Protein AF-A0A950TXM1-F1 (afdb_monomer)

Solvent-accessible surface area (backbone atoms only — not comparable to full-atom values): 15029 Å² total; per-residue (Å²): 110,67,67,57,53,51,51,30,15,71,72,54,49,25,33,41,36,43,82,89,48,76,50,42,58,89,56,79,91,74,91,85,67,90,54,98,59,44,45,79,39,46,39,67,59,27,42,78,68,64,66,40,73,77,82,79,74,73,77,87,76,85,76,90,80,88,81,86,87,86,89,86,83,90,85,84,88,84,88,82,92,74,86,78,77,80,75,75,79,75,78,75,74,79,73,74,78,80,75,64,45,70,23,64,37,34,47,55,58,11,50,52,49,37,51,52,53,37,52,76,69,67,43,61,32,31,24,35,42,35,42,35,22,68,45,50,72,50,32,54,48,38,29,65,44,60,59,64,43,79,82,37,79,40,60,40,29,38,40,40,36,36,38,26,38,79,88,68,51,75,50,78,50,77,46,77,47,40,35,69,77,44,50,66,52,42,72,60,43,52,63,50,66,70,61,30,70,42,74,50,43,38,28,35,37,40,35,30,21,92,88,27,49,40,63,63,85,59,54,57,58,51,52,46,54,55,60,40,70,69,33,66,72,64,44,47,26,45,34,37,35,39,71,40,76,76,79,76,75,85,74,81,134

Nearest PDB structures (foldseek):
  3ce8-assembly1_A  TM=6.456E-01  e=1.395E+00  Shewanella baltica OS155
  6juq-assembly1_F  TM=2.284E-01  e=4.480E-01  Escherichia coli
  2qpm-assembly1_A  TM=3.676E-01  e=3.035E+00  Zea mays
  6sgw-assembly1_G  TM=3.412E-01  e=4.896E+00  Mycolicibacterium smegmatis MC2 155
  5l9w-assembly2_b  TM=2.705E-01  e=8.901E+00  Aromatoleum aromaticum EbN1

Sequence (253 aa):
FIKGIRKGIEQGEYVYQRGNLLFGQGDPAASIQIDEQAVVFTMAFAKERGIWPREVKPPPGGTGGTGIIPPGPGGGSNGGGVKPPVPPPPPVPPTPPVQPLHADGVLREALIRLWEQARARKLERLANVTIRVFDAADGFRLLSVVAGVRSAEEKKVTLSGEYETAAGSTLELEYTGTPQDAAPLKDFLDPQLRAAKDKNVEVRFDLGFAAGLPMAGASAEKLTEQLTRFATGAAYVEATATVAEPAVMEAAE

Structure (mmCIF, N/CA/C/O backbone):
data_AF-A0A950TXM1-F1
#
_entry.id   AF-A0A950TXM1-F1
#
loop_
_atom_site.group_PDB
_atom_site.id
_atom_site.type_symbol
_atom_site.label_atom_id
_atom_site.label_alt_id
_atom_site.label_comp_id
_atom_site.label_asym_id
_atom_site.label_entity_id
_atom_site.label_seq_id
_atom_site.pdbx_PDB_ins_code
_atom_site.Cartn_x
_atom_site.Cartn_y
_atom_site.Cartn_z
_atom_site.occupancy
_atom_site.B_iso_or_equiv
_atom_site.auth_seq_id
_atom_site.auth_comp_id
_atom_site.auth_asym_id
_atom_site.auth_atom_id
_atom_site.pdbx_PDB_model_num
ATOM 1 N N . PHE A 1 1 ? -16.902 6.742 9.220 1.00 68.38 1 PHE A N 1
ATOM 2 C CA . PHE A 1 1 ? -17.894 7.012 8.150 1.00 68.38 1 PHE A CA 1
ATOM 3 C C . PHE A 1 1 ? -17.955 5.856 7.145 1.00 68.38 1 PHE A C 1
ATOM 5 O O . PHE A 1 1 ? -19.045 5.370 6.849 1.00 68.38 1 PHE A O 1
ATOM 12 N N . ILE A 1 2 ? -16.807 5.335 6.689 1.00 79.94 2 ILE A N 1
ATOM 13 C CA . ILE A 1 2 ? -16.711 4.199 5.748 1.00 79.94 2 ILE A CA 1
ATOM 14 C C . ILE A 1 2 ? -17.363 2.913 6.294 1.00 79.94 2 ILE A C 1
ATOM 16 O O . ILE A 1 2 ? -18.124 2.273 5.565 1.00 79.94 2 ILE A O 1
ATOM 20 N N . LYS A 1 3 ? -17.162 2.564 7.576 1.00 71.81 3 LYS A N 1
ATOM 21 C CA . LYS A 1 3 ? -17.910 1.478 8.249 1.00 71.81 3 LYS A CA 1
ATOM 22 C C . LYS A 1 3 ? -19.427 1.651 8.168 1.00 71.81 3 LYS A C 1
ATOM 24 O O . LYS A 1 3 ? -20.138 0.673 7.965 1.00 71.81 3 LYS A O 1
ATOM 29 N N . GLY A 1 4 ? -19.918 2.884 8.295 1.00 78.50 4 GLY A N 1
ATOM 30 C CA . GLY A 1 4 ? -21.342 3.205 8.180 1.00 78.50 4 GLY A CA 1
ATOM 31 C C . GLY A 1 4 ? -21.883 2.940 6.776 1.00 78.50 4 GLY A C 1
ATOM 32 O O . GLY A 1 4 ? -22.922 2.301 6.635 1.00 78.50 4 GLY A O 1
ATOM 33 N N . ILE A 1 5 ? -21.137 3.343 5.742 1.00 82.62 5 ILE A N 1
ATOM 34 C CA . ILE A 1 5 ? -21.478 3.048 4.343 1.00 82.62 5 ILE A CA 1
ATOM 35 C C . ILE A 1 5 ? -21.479 1.534 4.108 1.00 82.62 5 ILE A C 1
ATOM 37 O O . ILE A 1 5 ? -22.459 1.001 3.599 1.00 82.62 5 ILE A O 1
ATOM 41 N N . ARG A 1 6 ? -20.417 0.828 4.518 1.00 79.00 6 ARG A N 1
ATOM 42 C CA . ARG A 1 6 ? -20.296 -0.628 4.340 1.00 79.00 6 ARG A CA 1
ATOM 43 C C . ARG A 1 6 ? -21.440 -1.381 5.018 1.00 79.00 6 ARG A C 1
ATOM 45 O O . ARG A 1 6 ? -22.102 -2.184 4.370 1.00 79.00 6 ARG A O 1
ATOM 52 N N . LYS A 1 7 ? -21.716 -1.063 6.283 1.00 81.88 7 LYS A N 1
ATOM 53 C CA . LYS A 1 7 ? -22.817 -1.660 7.042 1.00 81.88 7 LYS A CA 1
ATOM 54 C C . LYS A 1 7 ? -24.171 -1.376 6.391 1.00 81.88 7 LYS A C 1
ATOM 56 O O . LYS A 1 7 ? -24.984 -2.285 6.278 1.00 81.88 7 LYS A O 1
ATOM 61 N N . GLY A 1 8 ? -24.393 -0.155 5.904 1.00 81.00 8 GLY A N 1
ATOM 62 C CA . GLY A 1 8 ? -25.616 0.168 5.175 1.00 81.00 8 GLY A CA 1
ATOM 63 C C . GLY A 1 8 ? -25.724 -0.557 3.827 1.00 81.00 8 GLY A C 1
ATOM 64 O O . GLY A 1 8 ? -26.820 -0.945 3.445 1.00 81.00 8 GLY A O 1
ATOM 65 N N . ILE A 1 9 ? -24.624 -0.839 3.121 1.00 85.00 9 ILE A N 1
ATOM 66 C CA . ILE A 1 9 ? -24.650 -1.680 1.905 1.00 85.00 9 ILE A CA 1
ATOM 67 C C . ILE A 1 9 ? -24.999 -3.135 2.250 1.00 85.00 9 ILE A C 1
ATOM 69 O O . ILE A 1 9 ? -25.859 -3.730 1.602 1.00 85.00 9 ILE A O 1
ATOM 73 N N . GLU A 1 10 ? -24.389 -3.703 3.295 1.00 79.62 10 GLU A N 1
ATOM 74 C CA . GLU A 1 10 ? -24.680 -5.065 3.777 1.00 79.62 10 GLU A CA 1
ATOM 75 C C . GLU A 1 10 ? -26.152 -5.220 4.195 1.00 79.62 10 GLU A C 1
ATOM 77 O O . GLU A 1 10 ? -26.808 -6.212 3.866 1.00 79.62 10 GLU A O 1
ATOM 82 N N . GLN A 1 11 ? -26.696 -4.200 4.860 1.00 84.00 11 GLN A N 1
ATOM 83 C CA . GLN A 1 11 ? -28.098 -4.128 5.276 1.00 84.00 11 GLN A CA 1
ATOM 84 C C . GLN A 1 11 ? -29.063 -3.814 4.120 1.00 84.00 11 GLN A C 1
ATOM 86 O O . GLN A 1 11 ? -30.276 -3.907 4.296 1.00 84.00 11 GLN A O 1
ATOM 91 N N . GLY A 1 12 ? -28.550 -3.495 2.927 1.00 83.50 12 GLY A N 1
ATOM 92 C CA . GLY A 1 12 ? -29.364 -3.160 1.758 1.00 83.50 12 GLY A CA 1
ATOM 93 C C . GLY A 1 12 ? -29.975 -1.759 1.802 1.00 83.50 12 GLY A C 1
ATOM 94 O O . GLY A 1 12 ? -30.965 -1.496 1.124 1.00 83.50 12 GLY A O 1
ATOM 95 N N . GLU A 1 13 ? -29.402 -0.857 2.590 1.00 86.31 13 GLU A N 1
ATOM 96 C CA . GLU A 1 13 ? -29.811 0.541 2.728 1.00 86.31 13 GLU A CA 1
ATOM 97 C C . GLU A 1 13 ? -29.088 1.463 1.738 1.00 86.31 13 GLU A C 1
ATOM 99 O O . GLU A 1 13 ? -29.674 2.449 1.281 1.00 86.31 13 GLU A O 1
ATOM 104 N N . TYR A 1 14 ? -27.850 1.125 1.357 1.00 89.06 14 TYR A N 1
ATOM 105 C CA . TYR A 1 14 ? -27.018 1.931 0.459 1.00 89.06 14 TYR A CA 1
ATOM 106 C C . TYR A 1 14 ? -26.492 1.158 -0.751 1.00 89.06 14 TYR A C 1
ATOM 108 O O . TYR A 1 14 ? -26.380 -0.068 -0.747 1.00 89.06 14 TYR A O 1
ATOM 116 N N . VAL A 1 15 ? -26.129 1.919 -1.781 1.00 86.81 15 VAL A N 1
ATOM 117 C CA . VAL A 1 15 ? -25.371 1.474 -2.953 1.00 86.81 15 VAL A CA 1
ATOM 118 C C . VAL A 1 15 ? -24.222 2.458 -3.160 1.00 86.81 15 VAL A C 1
ATOM 120 O O . VAL A 1 15 ? -24.438 3.669 -3.191 1.00 86.81 15 VAL A O 1
ATOM 123 N N . TYR A 1 16 ? -23.001 1.949 -3.292 1.00 87.44 16 TYR A N 1
ATOM 124 C CA . TYR A 1 16 ? -21.806 2.755 -3.531 1.00 87.44 16 TYR A CA 1
ATOM 125 C C . TYR A 1 16 ? -21.407 2.706 -5.003 1.00 87.44 16 TYR A C 1
ATOM 127 O O . TYR A 1 16 ? -21.324 1.628 -5.596 1.00 87.44 16 TYR A O 1
ATOM 135 N N . GLN A 1 17 ? -21.122 3.872 -5.578 1.00 85.81 17 GLN A N 1
ATOM 136 C CA . GLN A 1 17 ? -20.580 4.006 -6.922 1.00 85.81 17 GLN A CA 1
ATOM 137 C C . GLN A 1 17 ? -19.285 4.819 -6.898 1.00 85.81 17 GLN A C 1
ATOM 139 O O . GLN A 1 17 ? -19.215 5.870 -6.262 1.00 85.81 17 GLN A O 1
ATOM 144 N N . ARG A 1 18 ? -18.282 4.357 -7.648 1.00 82.56 18 ARG A N 1
ATOM 145 C CA . ARG A 1 18 ? -17.071 5.128 -7.947 1.00 82.56 18 ARG A CA 1
ATOM 146 C C . ARG A 1 18 ? -16.659 4.919 -9.396 1.00 82.56 18 ARG A C 1
ATOM 148 O O . ARG A 1 18 ? -16.203 3.838 -9.770 1.00 82.56 18 ARG A O 1
ATOM 155 N N . GLY A 1 19 ? -16.857 5.933 -10.235 1.00 77.69 19 GLY A N 1
ATOM 156 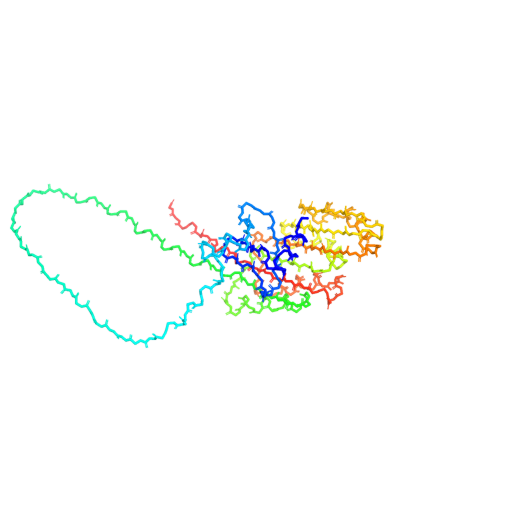C CA . GLY A 1 19 ? -16.698 5.791 -11.686 1.00 77.69 19 GLY A CA 1
ATOM 157 C C . GLY A 1 19 ? -17.554 4.638 -12.236 1.00 77.69 19 GLY A C 1
ATOM 158 O O . GLY A 1 19 ? -18.782 4.673 -12.151 1.00 77.69 19 GLY A O 1
ATOM 159 N N . ASN A 1 20 ? -16.898 3.596 -12.760 1.00 76.50 20 ASN A N 1
ATOM 160 C CA . ASN A 1 20 ? -17.555 2.396 -13.302 1.00 76.50 20 ASN A CA 1
ATOM 161 C C . ASN A 1 20 ? -17.804 1.291 -12.258 1.00 76.50 20 ASN A C 1
ATOM 163 O O . ASN A 1 20 ? -18.476 0.304 -12.561 1.00 76.50 20 ASN A O 1
ATOM 167 N N . LEU A 1 21 ? -17.246 1.414 -11.049 1.00 77.25 21 LEU A N 1
ATOM 168 C CA . LEU A 1 21 ? -17.464 0.452 -9.974 1.00 77.25 21 LEU A CA 1
ATOM 169 C C . LEU A 1 21 ? -18.826 0.717 -9.332 1.00 77.25 21 LEU A C 1
ATOM 171 O O . LEU A 1 21 ? -19.069 1.819 -8.844 1.00 77.25 21 LEU A O 1
ATOM 175 N N . LEU A 1 22 ? -19.673 -0.310 -9.284 1.00 83.00 22 LEU A N 1
ATOM 176 C CA . LEU A 1 22 ? -20.924 -0.311 -8.532 1.00 83.00 22 LEU A CA 1
ATOM 177 C C . LEU A 1 22 ? -20.897 -1.462 -7.523 1.00 83.00 22 LEU A C 1
ATOM 179 O O . LEU A 1 22 ? -20.712 -2.620 -7.917 1.00 83.00 22 LEU A O 1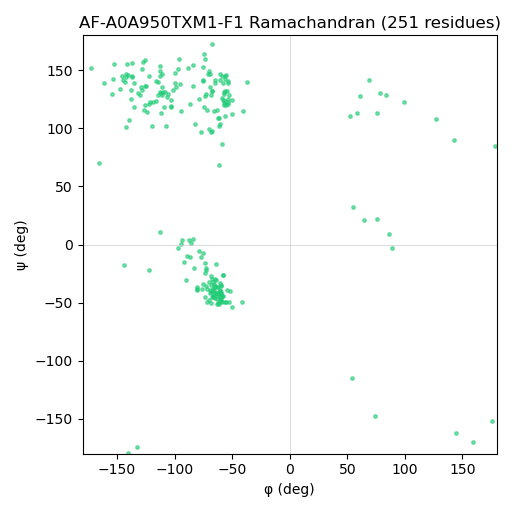
ATOM 183 N N . PHE A 1 23 ? -21.067 -1.118 -6.248 1.00 80.50 23 PHE A N 1
ATOM 184 C CA . PHE A 1 23 ? -21.029 -2.023 -5.106 1.00 80.50 23 PHE A CA 1
ATOM 185 C C . PHE A 1 23 ? -22.332 -1.903 -4.309 1.00 80.50 23 PHE A C 1
ATOM 187 O O . PHE A 1 23 ? -22.634 -0.854 -3.734 1.00 80.50 23 PHE A O 1
ATOM 194 N N . GLY A 1 24 ? -23.116 -2.977 -4.305 1.00 85.12 24 GLY A N 1
ATOM 195 C CA . GLY A 1 24 ? -24.399 -3.067 -3.619 1.00 85.12 24 GLY A CA 1
ATOM 196 C C . GLY A 1 24 ? -24.538 -4.346 -2.796 1.00 85.12 24 GLY A C 1
ATOM 197 O O . GLY A 1 24 ? -23.605 -5.130 -2.628 1.00 85.12 24 GLY A O 1
ATOM 198 N N . GLN A 1 25 ? -25.732 -4.544 -2.246 1.00 83.94 25 GLN A N 1
ATOM 199 C CA . GLN A 1 25 ? -26.031 -5.669 -1.366 1.00 83.94 25 GLN A CA 1
ATOM 200 C C . GLN A 1 25 ? -25.791 -7.022 -2.060 1.00 83.94 25 GLN A C 1
ATOM 202 O O . GLN A 1 25 ? -26.371 -7.297 -3.108 1.00 83.94 25 GLN A O 1
ATOM 207 N N . GLY A 1 26 ? -24.983 -7.889 -1.444 1.00 71.81 26 GLY A N 1
ATOM 208 C CA . GLY A 1 26 ? -24.677 -9.232 -1.958 1.00 71.81 26 GLY A CA 1
ATOM 209 C C . GLY A 1 26 ? -23.477 -9.302 -2.908 1.00 71.81 26 GLY A C 1
ATOM 210 O O . GLY A 1 26 ? -23.089 -10.401 -3.301 1.00 71.81 26 GLY A O 1
ATOM 211 N N . ASP A 1 27 ? -22.861 -8.167 -3.240 1.00 70.94 27 ASP A N 1
ATOM 212 C CA . ASP A 1 27 ? -21.596 -8.147 -3.969 1.00 70.94 27 ASP A CA 1
ATOM 213 C C . ASP A 1 27 ? -20.410 -8.535 -3.061 1.00 70.94 27 ASP A C 1
ATOM 215 O O . ASP A 1 27 ? -20.443 -8.296 -1.848 1.00 70.94 27 ASP A O 1
ATOM 219 N N . PRO A 1 28 ? -19.321 -9.089 -3.627 1.00 65.62 28 PRO A N 1
ATOM 220 C CA . PRO A 1 28 ? -18.076 -9.277 -2.889 1.00 65.62 28 PRO A CA 1
ATOM 221 C C . PRO A 1 28 ? -17.521 -7.935 -2.396 1.00 65.62 28 PRO A C 1
ATOM 223 O O . PRO A 1 28 ? -17.665 -6.902 -3.051 1.00 65.62 28 PRO A O 1
ATOM 226 N N . ALA A 1 29 ? -16.874 -7.956 -1.230 1.00 63.69 29 ALA A N 1
ATOM 227 C CA . ALA A 1 29 ? -16.418 -6.750 -0.549 1.00 63.69 29 ALA A CA 1
ATOM 228 C C . ALA A 1 29 ? -15.479 -5.900 -1.427 1.00 63.69 29 ALA A C 1
ATOM 230 O O . ALA A 1 29 ? -14.393 -6.343 -1.795 1.00 63.69 29 ALA A O 1
ATOM 231 N N . ALA A 1 30 ? -15.878 -4.656 -1.705 1.00 66.38 30 ALA A N 1
ATOM 232 C CA . ALA A 1 30 ? -15.078 -3.695 -2.464 1.00 66.38 30 ALA A CA 1
ATOM 233 C C . ALA A 1 30 ? -14.279 -2.735 -1.557 1.00 66.38 30 ALA A C 1
ATOM 235 O O . ALA A 1 30 ? -14.603 -2.523 -0.379 1.00 66.38 30 ALA A O 1
ATOM 236 N N . SER A 1 31 ? -13.224 -2.131 -2.117 1.00 73.00 31 SER A N 1
ATOM 237 C CA . SER A 1 31 ? -12.531 -0.994 -1.497 1.00 73.00 31 SER A CA 1
ATOM 238 C C . SER A 1 31 ? -13.391 0.263 -1.636 1.00 73.00 31 SER A C 1
ATOM 240 O O . SER A 1 31 ? -13.695 0.686 -2.752 1.00 73.00 31 SER A O 1
ATOM 242 N N . ILE A 1 32 ? -13.800 0.843 -0.507 1.00 76.56 32 ILE A N 1
ATOM 243 C CA . ILE A 1 32 ? -14.567 2.092 -0.469 1.00 76.56 32 ILE A CA 1
ATOM 244 C C . ILE A 1 32 ? -13.562 3.223 -0.275 1.00 76.56 32 ILE A C 1
ATOM 246 O O . ILE A 1 32 ? -12.923 3.302 0.771 1.00 76.56 32 ILE A O 1
ATOM 250 N N . GLN A 1 33 ? -13.440 4.086 -1.280 1.00 78.25 33 GLN A N 1
ATOM 251 C CA . GLN A 1 33 ? -12.651 5.317 -1.217 1.00 78.25 33 GLN A CA 1
ATOM 252 C C . GLN A 1 33 ? -13.590 6.520 -1.248 1.00 78.25 33 GLN A C 1
ATOM 254 O O . GLN A 1 33 ? -14.652 6.464 -1.877 1.00 78.25 33 GLN A O 1
ATOM 259 N N . ILE A 1 34 ? -13.212 7.588 -0.554 1.00 79.81 34 ILE A N 1
ATOM 260 C CA . ILE A 1 34 ? -13.958 8.844 -0.535 1.00 79.81 34 ILE A CA 1
ATOM 261 C C . ILE A 1 34 ? -13.149 9.852 -1.349 1.00 79.81 34 ILE A C 1
ATOM 263 O O . ILE A 1 34 ? -12.132 10.354 -0.889 1.00 79.81 34 ILE A O 1
ATOM 267 N N . ASP A 1 35 ? -13.584 10.088 -2.581 1.00 78.50 35 ASP A N 1
ATOM 268 C CA . ASP A 1 35 ? -12.993 11.041 -3.518 1.00 78.50 35 ASP A CA 1
ATOM 269 C C . ASP A 1 35 ? -14.107 11.763 -4.299 1.00 78.50 35 ASP A C 1
ATOM 271 O O . ASP A 1 35 ? -15.294 11.520 -4.079 1.00 78.50 35 ASP A O 1
ATOM 275 N N . GLU A 1 36 ? -13.745 12.661 -5.216 1.00 76.31 36 GLU A N 1
ATOM 276 C CA . GLU A 1 36 ? -14.714 13.432 -6.014 1.00 76.31 36 GLU A CA 1
ATOM 277 C C . GLU A 1 36 ? -15.582 12.568 -6.947 1.00 76.31 36 GLU A C 1
ATOM 279 O O . GLU A 1 36 ? -16.621 13.022 -7.426 1.00 76.31 36 GLU A O 1
ATOM 284 N N . GLN A 1 37 ? -15.179 11.323 -7.213 1.00 80.25 37 GLN A N 1
ATOM 285 C CA . GLN A 1 37 ? -15.923 10.376 -8.044 1.00 80.25 37 GLN A CA 1
ATOM 286 C C . GLN A 1 37 ? -16.772 9.407 -7.211 1.00 80.25 37 GLN A C 1
ATOM 288 O O . GLN A 1 37 ? -17.487 8.580 -7.787 1.00 80.25 37 GLN A O 1
ATOM 293 N N . ALA A 1 38 ? -16.687 9.484 -5.880 1.00 81.19 38 ALA A N 1
ATOM 294 C CA . ALA A 1 38 ? -17.402 8.624 -4.956 1.00 81.19 38 ALA A CA 1
ATOM 295 C C . ALA A 1 38 ? -18.801 9.179 -4.660 1.00 81.19 38 ALA A C 1
ATOM 297 O O . ALA A 1 38 ? -18.964 10.274 -4.122 1.00 81.19 38 ALA A O 1
ATOM 298 N N . VAL A 1 39 ? -19.825 8.379 -4.959 1.00 86.19 39 VAL A N 1
ATOM 299 C CA . VAL A 1 39 ? -21.222 8.700 -4.654 1.00 86.19 39 VAL A CA 1
ATOM 300 C C . VAL A 1 39 ? -21.861 7.539 -3.900 1.00 86.19 39 VAL A C 1
ATOM 302 O O . VAL A 1 39 ? -21.738 6.375 -4.283 1.00 86.19 39 VAL A O 1
ATOM 305 N N . VAL A 1 40 ? -22.560 7.858 -2.811 1.00 86.75 40 VAL A N 1
ATOM 306 C CA . VAL A 1 40 ? -23.354 6.899 -2.035 1.00 86.75 40 VAL A CA 1
ATOM 307 C C . VAL A 1 40 ? -24.824 7.214 -2.266 1.00 86.75 40 VAL A C 1
ATOM 309 O O . VAL A 1 40 ? -25.294 8.300 -1.931 1.00 86.75 40 VAL A O 1
ATOM 312 N N . PHE A 1 41 ? -25.553 6.261 -2.836 1.00 85.50 41 PHE A N 1
ATOM 313 C CA . PHE A 1 41 ? -26.991 6.362 -3.049 1.00 85.50 41 PHE A CA 1
ATOM 314 C C . PHE A 1 41 ? -27.744 5.604 -1.964 1.00 85.50 41 PHE A C 1
ATOM 316 O O . PHE A 1 41 ? -27.305 4.551 -1.501 1.00 85.50 41 PHE A O 1
ATOM 323 N N . THR A 1 42 ? -28.928 6.095 -1.607 1.00 89.38 42 THR A N 1
ATOM 324 C CA . THR A 1 42 ? -29.897 5.281 -0.870 1.00 89.38 42 THR A CA 1
ATOM 325 C C . THR A 1 42 ? -30.462 4.198 -1.785 1.00 89.38 42 THR A C 1
ATOM 327 O O . THR A 1 42 ? -30.606 4.396 -2.993 1.00 89.38 42 THR A O 1
ATOM 330 N N . MET A 1 43 ? -30.826 3.049 -1.217 1.00 81.56 43 MET A N 1
ATOM 331 C CA . MET A 1 43 ? -31.388 1.928 -1.974 1.00 81.56 43 MET A CA 1
ATOM 332 C C . MET A 1 43 ? -32.686 2.311 -2.700 1.00 81.56 43 MET A C 1
ATOM 334 O O . MET A 1 43 ? -32.928 1.858 -3.816 1.00 81.56 43 MET A O 1
ATOM 338 N N . ALA A 1 44 ? -33.510 3.170 -2.091 1.00 75.56 44 ALA A N 1
ATOM 339 C CA . ALA A 1 44 ? -34.718 3.700 -2.720 1.00 75.56 44 ALA A CA 1
ATOM 340 C C . ALA A 1 44 ? -34.384 4.505 -3.986 1.00 75.56 44 ALA A C 1
ATOM 342 O O . ALA A 1 44 ? -34.894 4.201 -5.062 1.00 75.56 44 ALA A O 1
ATOM 343 N N . PHE A 1 45 ? -33.449 5.454 -3.880 1.00 78.56 45 PHE A N 1
ATOM 344 C CA . PHE A 1 45 ? -33.030 6.278 -5.012 1.00 78.56 45 PHE A CA 1
ATOM 345 C C . PHE A 1 45 ? -32.369 5.446 -6.119 1.00 78.56 45 PHE A C 1
ATOM 347 O O . PHE A 1 45 ? -32.645 5.643 -7.302 1.00 78.56 45 PHE A O 1
ATOM 354 N N . ALA A 1 46 ? -31.525 4.480 -5.743 1.00 82.25 46 ALA A N 1
ATOM 355 C CA . ALA A 1 46 ? -30.854 3.601 -6.694 1.00 82.25 46 ALA A CA 1
ATOM 356 C C . ALA A 1 46 ? -31.848 2.738 -7.492 1.00 82.25 46 ALA A C 1
ATOM 358 O O . ALA A 1 46 ? -31.651 2.546 -8.692 1.00 82.25 46 ALA A O 1
ATOM 359 N N . LYS A 1 47 ? -32.938 2.273 -6.862 1.00 81.38 47 LYS A N 1
ATOM 360 C CA . LYS A 1 47 ? -34.022 1.537 -7.535 1.00 81.38 47 LYS A CA 1
ATOM 361 C C . LYS A 1 47 ? -34.840 2.430 -8.462 1.00 81.38 47 LYS A C 1
ATOM 363 O O . LYS A 1 47 ? -35.061 2.067 -9.612 1.00 81.38 47 LYS A O 1
ATOM 368 N N . GLU A 1 48 ? -35.249 3.606 -7.989 1.00 80.12 48 GLU A N 1
ATOM 369 C CA . GLU A 1 48 ? -36.031 4.565 -8.784 1.00 80.12 48 GLU A CA 1
ATOM 370 C C . GLU A 1 48 ? -35.301 5.017 -10.052 1.00 80.12 48 GLU A C 1
ATOM 372 O O . GLU A 1 48 ? -35.922 5.254 -11.086 1.00 80.12 48 GLU A O 1
ATOM 377 N N . ARG A 1 49 ? -33.973 5.136 -9.979 1.00 77.00 49 ARG A N 1
ATOM 378 C CA . ARG A 1 49 ? -33.126 5.577 -11.092 1.00 77.00 49 ARG A CA 1
ATOM 379 C C . ARG A 1 49 ? -32.548 4.436 -11.927 1.00 77.00 49 ARG A C 1
ATOM 381 O O . ARG A 1 49 ? -31.765 4.713 -12.829 1.00 77.00 49 ARG A O 1
ATOM 388 N N . GLY A 1 50 ? -32.911 3.184 -11.641 1.00 79.19 50 GLY A N 1
ATOM 389 C CA . GLY A 1 50 ? -32.395 2.018 -12.367 1.00 79.19 50 GLY A CA 1
ATOM 390 C C . GLY A 1 50 ? -30.885 1.801 -12.204 1.00 79.19 50 GLY A C 1
ATOM 391 O O . GLY A 1 50 ? -30.263 1.150 -13.035 1.00 79.19 50 GLY A O 1
ATOM 392 N N . ILE A 1 51 ? -30.283 2.352 -11.146 1.00 79.50 51 ILE A N 1
ATOM 393 C CA . ILE A 1 51 ? -28.872 2.142 -10.795 1.00 79.50 51 ILE A CA 1
ATOM 394 C C . ILE A 1 51 ? -28.699 0.739 -10.189 1.00 79.50 51 ILE A C 1
ATOM 396 O O . ILE A 1 51 ? -27.677 0.093 -10.404 1.00 79.50 51 ILE A O 1
ATOM 400 N N . TRP A 1 52 ? -29.701 0.251 -9.444 1.00 78.50 52 TRP A N 1
ATOM 401 C CA . TRP A 1 52 ? -29.679 -1.053 -8.775 1.00 78.50 52 TRP A CA 1
ATOM 402 C C . TRP A 1 52 ? -31.059 -1.739 -8.787 1.00 78.50 52 TRP A C 1
ATOM 404 O O . TRP A 1 52 ? -32.052 -1.065 -8.503 1.00 78.50 52 TRP A O 1
ATOM 414 N N . PRO A 1 53 ? -31.161 -3.070 -9.002 1.00 73.38 53 PRO A N 1
ATOM 415 C CA . PRO A 1 53 ? -30.086 -4.033 -9.283 1.00 73.38 53 PRO A CA 1
ATOM 416 C C . PRO A 1 53 ? -29.532 -3.905 -10.709 1.00 73.38 53 PRO A C 1
ATOM 418 O O . PRO A 1 53 ? -30.195 -3.357 -11.584 1.00 73.38 53 PRO A O 1
ATOM 421 N N . ARG A 1 54 ? -28.314 -4.419 -10.948 1.00 70.12 54 ARG A N 1
ATOM 422 C CA . ARG A 1 54 ? -27.699 -4.408 -12.287 1.00 70.12 54 ARG A CA 1
ATOM 423 C C . ARG A 1 54 ? -28.629 -5.107 -13.281 1.00 70.12 54 ARG A C 1
ATOM 425 O O . ARG A 1 54 ? -28.945 -6.282 -13.092 1.00 70.12 54 ARG A O 1
ATOM 432 N N . GLU A 1 55 ? -29.015 -4.428 -14.358 1.00 64.25 55 GLU A N 1
ATOM 433 C CA . GLU A 1 55 ? -29.615 -5.116 -15.498 1.00 64.25 55 GLU A CA 1
ATOM 434 C C . GLU A 1 55 ? -28.575 -6.087 -16.067 1.00 64.25 55 GLU A C 1
ATOM 436 O O . GLU A 1 55 ? -27.560 -5.689 -16.644 1.00 64.25 55 GLU A O 1
ATOM 441 N N . VAL A 1 56 ? -28.800 -7.387 -15.870 1.00 44.56 56 VAL A N 1
ATOM 442 C CA . VAL A 1 56 ? -28.009 -8.425 -16.526 1.00 44.56 56 VAL A CA 1
ATOM 443 C C . VAL A 1 56 ? -28.360 -8.359 -18.004 1.00 44.56 56 VAL A C 1
ATOM 445 O O . VAL A 1 56 ? -29.369 -8.911 -18.437 1.00 44.56 56 VAL A O 1
ATOM 448 N N . LYS A 1 57 ? -27.543 -7.664 -18.796 1.00 40.84 57 LYS A N 1
ATOM 449 C CA . LYS A 1 57 ? -27.634 -7.761 -20.250 1.00 40.84 57 LYS A CA 1
ATOM 450 C C . LYS A 1 57 ? -27.236 -9.200 -20.612 1.00 40.84 57 LYS A C 1
ATOM 452 O O . LYS A 1 57 ? -26.093 -9.574 -20.333 1.00 40.84 57 LYS A O 1
ATOM 457 N N . PRO A 1 58 ? -28.138 -10.036 -21.160 1.00 33.56 58 PRO A N 1
ATOM 458 C CA . PRO A 1 58 ? -27.756 -11.377 -21.574 1.00 33.56 58 PRO A CA 1
ATOM 459 C C . PRO A 1 58 ? -26.636 -11.270 -22.623 1.00 33.56 58 PRO A C 1
ATOM 461 O O . PRO A 1 58 ? -26.624 -10.309 -23.404 1.00 33.56 58 PRO A O 1
ATOM 464 N N . PRO A 1 59 ? -25.669 -12.206 -22.635 1.00 36.53 59 PRO A N 1
ATOM 465 C CA . PRO A 1 59 ? -24.579 -12.179 -23.603 1.00 36.53 59 PRO A CA 1
ATOM 466 C C . PRO A 1 59 ? -25.165 -12.171 -25.023 1.00 36.53 59 PRO A C 1
ATOM 468 O O . PRO A 1 59 ? -26.189 -12.822 -25.251 1.00 36.53 59 PRO A O 1
ATOM 471 N N . PRO A 1 60 ? -24.569 -11.434 -25.978 1.00 40.97 60 PRO A N 1
ATOM 472 C CA . PRO A 1 60 ? -25.136 -11.305 -27.310 1.00 40.97 60 PRO A CA 1
ATOM 473 C C . PRO A 1 60 ? -25.064 -12.657 -28.026 1.00 40.97 60 PRO A C 1
ATOM 475 O O . PRO A 1 60 ? -24.037 -13.039 -28.584 1.00 40.97 60 PRO A O 1
ATOM 478 N N . GLY A 1 61 ? -26.178 -13.387 -27.988 1.00 32.69 61 GLY A N 1
ATOM 479 C CA . GLY A 1 61 ? -26.456 -14.487 -28.893 1.00 32.69 61 GLY A CA 1
ATOM 480 C C . GLY A 1 61 ? -26.544 -13.925 -30.305 1.00 32.69 61 GLY A C 1
ATOM 481 O O . GLY A 1 61 ? -27.401 -13.095 -30.604 1.00 32.69 61 GLY A O 1
ATOM 482 N N . GLY A 1 62 ? -25.619 -14.340 -31.164 1.00 38.34 62 GLY A N 1
ATOM 483 C CA . GLY A 1 62 ? -25.691 -14.035 -32.582 1.00 38.34 62 GLY A CA 1
ATOM 484 C C . GLY A 1 62 ? -26.866 -14.763 -33.218 1.00 38.34 62 GLY A C 1
ATOM 485 O O . GLY A 1 62 ? -27.011 -15.963 -33.032 1.00 38.34 62 GLY A O 1
ATOM 486 N N . THR A 1 63 ? -27.674 -14.058 -34.002 1.00 29.67 63 THR A N 1
ATOM 487 C CA . THR A 1 63 ? -28.301 -14.562 -35.232 1.00 29.67 63 THR A CA 1
ATOM 488 C C . THR A 1 63 ? -28.746 -13.347 -36.048 1.00 29.67 63 THR A C 1
ATOM 490 O O . THR A 1 63 ? -29.183 -12.345 -35.487 1.00 29.67 63 THR A O 1
ATOM 493 N N . GLY A 1 64 ? -28.539 -13.414 -37.363 1.00 32.34 64 GLY A N 1
ATOM 494 C CA . GLY A 1 64 ? -28.747 -12.317 -38.297 1.00 32.34 64 GLY A CA 1
ATOM 495 C C . GLY A 1 64 ? -30.200 -11.884 -38.483 1.00 32.34 64 GLY A C 1
ATOM 496 O O . GLY A 1 64 ? -31.142 -12.523 -38.024 1.00 32.34 64 GLY A O 1
ATOM 497 N N . GLY A 1 65 ? -30.353 -10.781 -39.209 1.00 28.02 65 GLY A N 1
ATOM 498 C CA . GLY A 1 65 ? -31.649 -10.199 -39.529 1.00 28.02 65 GLY A CA 1
ATOM 499 C C . GLY A 1 65 ? -31.493 -8.918 -40.333 1.00 28.02 65 GLY A C 1
ATOM 500 O O . GLY A 1 65 ? -31.464 -7.826 -39.782 1.00 28.02 65 GLY A O 1
ATOM 501 N N . THR A 1 66 ? -31.355 -9.089 -41.644 1.00 34.88 66 THR A N 1
ATOM 502 C CA . THR A 1 66 ? -31.558 -8.106 -42.719 1.00 34.88 66 THR A CA 1
ATOM 503 C C . THR A 1 66 ? -32.727 -7.147 -42.476 1.00 34.88 66 THR A C 1
ATOM 505 O O . THR A 1 66 ? -33.805 -7.594 -42.091 1.00 34.88 66 THR A O 1
ATOM 508 N N . GLY A 1 67 ? -32.560 -5.861 -42.810 1.00 27.48 67 GLY A N 1
ATOM 509 C CA . GLY A 1 67 ? -33.630 -4.875 -42.639 1.00 27.48 67 GLY A CA 1
ATOM 510 C C . GLY A 1 67 ? -33.448 -3.533 -43.357 1.00 27.48 67 GLY A C 1
ATOM 511 O O . GLY A 1 67 ? -33.252 -2.528 -42.696 1.00 27.48 67 GLY A O 1
ATOM 512 N N . ILE A 1 68 ? -33.548 -3.554 -44.691 1.00 31.56 68 ILE A N 1
ATOM 513 C CA . ILE A 1 68 ? -34.234 -2.571 -45.566 1.00 31.56 68 ILE A CA 1
ATOM 514 C C . ILE A 1 68 ? -33.797 -1.083 -45.532 1.00 31.56 68 ILE A C 1
ATOM 516 O O . ILE A 1 68 ? -34.087 -0.325 -44.614 1.00 31.56 68 ILE A O 1
ATOM 520 N N . ILE A 1 69 ? -33.229 -0.646 -46.664 1.00 42.31 69 ILE A N 1
ATOM 521 C CA . ILE A 1 69 ? -33.066 0.752 -47.102 1.00 42.31 69 ILE A CA 1
ATOM 522 C C . ILE A 1 69 ? -34.368 1.212 -47.791 1.00 42.31 69 ILE A C 1
ATOM 524 O O . ILE A 1 69 ? -34.853 0.478 -48.656 1.00 42.31 69 ILE A O 1
ATOM 528 N N . PRO A 1 70 ? -34.898 2.421 -47.534 1.00 39.72 70 PRO A N 1
ATOM 529 C CA . PRO A 1 70 ? -35.820 3.084 -48.453 1.00 39.72 70 PRO A CA 1
ATOM 530 C C . PRO A 1 70 ? -35.096 4.134 -49.331 1.00 39.72 70 PRO A C 1
ATOM 532 O O . PRO A 1 70 ? -34.305 4.921 -48.807 1.00 39.72 70 PRO A O 1
ATOM 535 N N . PRO A 1 71 ? -35.361 4.187 -50.653 1.00 45.34 71 PRO A N 1
ATOM 536 C CA . PRO A 1 71 ? -34.818 5.195 -51.564 1.00 45.34 71 PRO A CA 1
ATOM 537 C C . PRO A 1 71 ? -35.810 6.348 -51.809 1.00 45.34 71 PRO A C 1
ATOM 539 O O . PRO A 1 71 ? -37.023 6.150 -51.810 1.00 45.34 71 PRO A O 1
ATOM 542 N N . GLY A 1 72 ? -35.301 7.549 -52.091 1.00 32.62 72 GLY A N 1
ATOM 543 C CA . GLY A 1 72 ? -36.113 8.689 -52.535 1.00 32.62 72 GLY A CA 1
ATOM 544 C C . GLY A 1 72 ? -35.270 9.903 -52.961 1.00 32.62 72 GLY A C 1
ATOM 545 O O . GLY A 1 72 ? -34.143 10.023 -52.499 1.00 32.62 72 GLY A O 1
ATOM 546 N N . PRO A 1 73 ? -35.755 10.767 -53.877 1.00 40.47 73 PRO A N 1
ATOM 547 C CA . PRO A 1 73 ? -35.101 10.932 -55.181 1.00 40.47 73 PRO A CA 1
ATOM 548 C C . PRO A 1 73 ? -34.743 12.380 -55.592 1.00 40.47 73 PRO A C 1
ATOM 550 O O . PRO A 1 73 ? -35.417 13.324 -55.208 1.00 40.47 73 PRO A O 1
ATOM 553 N N . GLY A 1 74 ? -33.761 12.495 -56.502 1.00 29.38 74 GLY A N 1
ATOM 554 C CA . GLY A 1 74 ? -33.792 13.356 -57.702 1.00 29.38 74 GLY A CA 1
ATOM 555 C C . GLY A 1 74 ? -33.536 14.873 -57.594 1.00 29.38 74 GLY A C 1
ATOM 556 O O . GLY A 1 74 ? -34.243 15.580 -56.893 1.00 29.38 74 GLY A O 1
ATOM 557 N N . GLY A 1 75 ? -32.633 15.391 -58.450 1.00 27.59 75 GLY A N 1
ATOM 558 C CA . GLY A 1 75 ? -32.771 16.751 -59.011 1.00 27.59 75 GLY A CA 1
ATOM 559 C C . GLY A 1 75 ? -31.504 17.603 -59.214 1.00 27.59 75 GLY A C 1
ATOM 560 O O . GLY A 1 75 ? -31.153 18.390 -58.353 1.00 27.59 75 GLY A O 1
ATOM 561 N N . GLY A 1 76 ? -30.877 17.492 -60.393 1.00 28.19 76 GLY A N 1
ATOM 562 C CA . GLY A 1 76 ? -30.477 18.602 -61.287 1.00 28.19 76 GLY A CA 1
ATOM 563 C C . GLY A 1 76 ? -29.645 19.829 -60.837 1.00 28.19 76 GLY A C 1
ATOM 564 O O . GLY A 1 76 ? -30.196 20.796 -60.339 1.00 28.19 76 GLY A O 1
ATOM 565 N N . SER A 1 77 ? -28.400 19.865 -61.343 1.00 29.42 77 SER A N 1
ATOM 566 C CA . SER A 1 77 ? -27.773 20.928 -62.177 1.00 29.42 77 SER A CA 1
ATOM 567 C C . SER A 1 77 ? -27.107 22.208 -61.595 1.00 29.42 77 SER A C 1
ATOM 569 O O . SER A 1 77 ? -27.723 23.025 -60.927 1.00 29.42 77 SER A O 1
ATOM 571 N N . ASN A 1 78 ? -25.867 22.399 -62.089 1.00 30.77 78 ASN A N 1
ATOM 572 C CA . ASN A 1 78 ? -25.080 23.610 -62.405 1.00 30.77 78 ASN A CA 1
ATOM 573 C C . ASN A 1 78 ? -24.399 24.489 -61.327 1.00 30.77 78 ASN A C 1
ATOM 575 O O . ASN A 1 78 ? -25.020 25.330 -60.696 1.00 30.77 78 ASN A O 1
ATOM 579 N N . GLY A 1 79 ? -23.054 24.458 -61.369 1.00 29.70 79 GLY A N 1
ATOM 580 C CA . GLY A 1 79 ? -22.226 25.651 -61.615 1.00 29.70 79 GLY A CA 1
ATOM 581 C C . GLY A 1 79 ? -21.586 26.351 -60.409 1.00 29.70 79 GLY A C 1
ATOM 582 O O . GLY A 1 79 ? -22.279 26.884 -59.555 1.00 29.70 79 GLY A O 1
ATOM 583 N N . GLY A 1 80 ? -20.250 26.470 -60.423 1.00 26.38 80 GLY A N 1
ATOM 584 C CA . GLY A 1 80 ? -19.512 27.469 -59.634 1.00 26.38 80 GLY A CA 1
ATOM 585 C C . GLY A 1 80 ? -18.396 26.886 -58.770 1.00 26.38 80 GLY A C 1
ATOM 586 O O . GLY A 1 80 ? -18.650 26.215 -57.778 1.00 26.38 80 GLY A O 1
ATOM 587 N N . GLY A 1 81 ? -17.144 27.135 -59.159 1.00 40.19 81 GLY A N 1
ATOM 588 C CA . GLY A 1 81 ? -15.964 26.650 -58.452 1.00 40.19 81 GLY A CA 1
ATOM 589 C C . GLY A 1 81 ? -15.744 27.307 -57.090 1.00 40.19 81 GLY A C 1
ATOM 590 O O . GLY A 1 81 ? -15.767 28.527 -56.968 1.00 40.19 81 GLY A O 1
ATOM 591 N N . VAL A 1 82 ? -15.418 26.477 -56.101 1.00 32.50 82 VAL A N 1
ATOM 592 C CA . VAL A 1 82 ? -14.593 26.823 -54.937 1.00 32.50 82 VAL A CA 1
ATOM 593 C C . VAL A 1 82 ? -13.940 25.531 -54.435 1.00 32.50 82 VAL A C 1
ATOM 595 O O . VAL A 1 82 ? -14.615 24.516 -54.274 1.00 32.50 82 VAL A O 1
ATOM 598 N N . LYS A 1 83 ? -12.615 25.536 -54.240 1.00 37.81 83 LYS A N 1
ATOM 599 C CA . LYS A 1 83 ? -11.880 24.419 -53.616 1.00 37.81 83 LYS A CA 1
ATOM 600 C C . LYS A 1 83 ? -12.478 24.147 -52.222 1.00 37.81 83 LYS A C 1
ATOM 602 O O . LYS A 1 83 ? -12.610 25.107 -51.463 1.00 37.81 83 LYS A O 1
ATOM 607 N N . PRO A 1 84 ? -12.800 22.894 -51.853 1.00 40.56 84 PRO A N 1
ATOM 608 C CA . PRO A 1 84 ? -13.253 22.601 -50.501 1.00 40.56 84 PRO A CA 1
ATOM 609 C C . PRO A 1 84 ? -12.087 22.774 -49.511 1.00 40.56 84 PRO A C 1
ATOM 611 O O . PRO A 1 84 ? -10.935 22.505 -49.873 1.00 40.56 84 PRO A O 1
ATOM 614 N N . PRO A 1 85 ? -12.349 23.224 -48.272 1.00 44.38 85 PRO A N 1
ATOM 615 C CA . PRO A 1 85 ? -11.339 23.225 -47.226 1.00 44.38 85 PRO A CA 1
ATOM 616 C C . PRO A 1 85 ? -10.955 21.775 -46.906 1.00 44.38 85 PRO A C 1
ATOM 618 O O . PRO A 1 85 ? -11.800 20.879 -46.916 1.00 44.38 85 PRO A O 1
ATOM 621 N N . VAL A 1 86 ? -9.666 21.546 -46.658 1.00 44.31 86 VA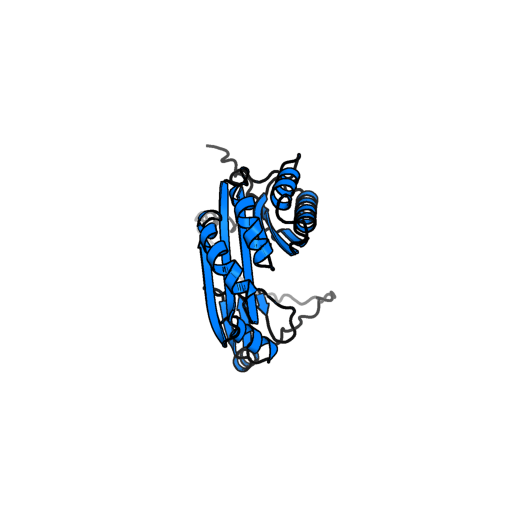L A N 1
ATOM 622 C CA . VAL A 1 86 ? -9.135 20.250 -46.220 1.00 44.31 86 VAL A CA 1
ATOM 623 C C . VAL A 1 86 ? -9.925 19.812 -44.977 1.00 44.31 86 VAL A C 1
ATOM 625 O O . VAL A 1 86 ? -10.018 20.603 -44.035 1.00 44.31 86 VAL A O 1
ATOM 628 N N . PRO A 1 87 ? -10.540 18.614 -44.954 1.00 47.69 87 PRO A N 1
ATOM 629 C CA . PRO A 1 87 ? -11.216 18.140 -43.755 1.00 47.69 87 PRO A CA 1
ATOM 630 C C . PRO A 1 87 ? -10.191 18.031 -42.615 1.00 47.69 87 PRO A C 1
ATOM 632 O O . PRO A 1 87 ? -9.051 17.633 -42.872 1.00 47.69 87 PRO A O 1
ATOM 635 N N . PRO A 1 88 ? -10.552 18.382 -41.366 1.00 52.34 88 PRO A N 1
ATOM 636 C CA . PRO A 1 88 ? -9.673 18.134 -40.231 1.00 52.34 88 PRO A CA 1
ATOM 637 C C . PRO A 1 88 ? -9.317 16.639 -40.189 1.00 52.34 88 PRO A C 1
ATOM 639 O O . PRO A 1 88 ? -10.150 15.809 -40.578 1.00 52.34 88 PRO A O 1
ATOM 642 N N . PRO A 1 89 ? -8.094 16.276 -39.757 1.00 46.88 89 PRO A N 1
ATOM 643 C CA . PRO A 1 89 ? -7.728 14.876 -39.615 1.00 46.88 89 PRO A CA 1
ATOM 644 C C . PRO A 1 89 ? -8.775 14.173 -38.739 1.00 46.88 89 PRO A C 1
ATOM 646 O O . PRO A 1 89 ? -9.271 14.781 -37.782 1.00 46.88 89 PRO A O 1
ATOM 649 N N . PRO A 1 90 ? -9.162 12.927 -39.069 1.00 49.56 90 PRO A N 1
ATOM 650 C CA . PRO A 1 90 ? -10.104 12.185 -38.246 1.00 49.56 90 PRO A CA 1
ATOM 651 C C . PRO A 1 90 ? -9.582 12.161 -36.803 1.00 49.56 90 PRO A C 1
ATOM 653 O O . PRO A 1 90 ? -8.372 12.002 -36.612 1.00 49.56 90 PRO A O 1
ATOM 656 N N . PRO A 1 91 ? -10.451 12.338 -35.788 1.00 49.47 91 PRO A N 1
ATOM 657 C CA . PRO A 1 91 ? -10.030 12.208 -34.404 1.00 49.47 91 PRO A CA 1
ATOM 658 C C . PRO A 1 91 ? -9.367 10.843 -34.251 1.00 49.47 91 PRO A C 1
ATOM 660 O O . PRO A 1 91 ? -9.960 9.820 -34.603 1.00 49.47 91 PRO A O 1
ATOM 663 N N . VAL A 1 92 ? -8.113 10.847 -33.793 1.00 50.91 92 VAL A N 1
ATOM 664 C CA . VAL A 1 92 ? -7.385 9.618 -33.487 1.00 50.91 92 VAL A CA 1
ATOM 665 C C . VAL A 1 92 ? -8.286 8.832 -32.533 1.00 50.91 92 VAL A C 1
ATOM 667 O O . VAL A 1 92 ? -8.682 9.392 -31.505 1.00 50.91 92 VAL A O 1
ATOM 670 N N . PRO A 1 93 ? -8.705 7.599 -32.875 1.00 49.12 93 PRO A N 1
ATOM 671 C CA . PRO A 1 93 ? -9.520 6.815 -31.964 1.00 49.12 93 PRO A CA 1
ATOM 672 C C . PRO A 1 93 ? -8.771 6.729 -30.631 1.00 49.12 93 PRO A C 1
ATOM 674 O O . PRO A 1 93 ? -7.565 6.469 -30.654 1.00 49.12 93 PRO A O 1
ATOM 677 N N . PRO A 1 94 ? -9.433 6.988 -29.487 1.00 45.97 94 PRO A N 1
ATOM 678 C CA . PRO A 1 94 ? -8.772 6.913 -28.196 1.00 45.97 94 PRO A CA 1
ATOM 679 C C . PRO A 1 94 ? -8.152 5.526 -28.078 1.00 45.97 94 PRO A C 1
ATOM 681 O O . PRO A 1 94 ? -8.852 4.516 -28.193 1.00 45.97 94 PRO A O 1
ATOM 684 N N . THR A 1 95 ? -6.829 5.484 -27.918 1.00 44.88 95 THR A N 1
ATOM 685 C CA . THR A 1 95 ? -6.098 4.245 -27.678 1.00 44.88 95 THR A CA 1
ATOM 686 C C . THR A 1 95 ? -6.808 3.528 -26.530 1.00 44.88 95 THR A C 1
ATOM 688 O O . THR A 1 95 ? -7.011 4.154 -25.484 1.00 44.88 95 THR A O 1
ATOM 691 N N . PRO A 1 96 ? -7.253 2.268 -26.702 1.00 44.72 96 PRO A N 1
ATOM 692 C CA . PRO A 1 96 ? -7.923 1.548 -25.632 1.00 44.72 96 PRO A CA 1
ATOM 693 C C . PRO A 1 96 ? -7.036 1.606 -24.387 1.00 44.72 96 PRO A C 1
ATOM 695 O O . PRO A 1 96 ? -5.842 1.308 -24.507 1.00 44.72 96 PRO A O 1
ATOM 698 N N . PRO A 1 97 ? -7.560 2.009 -23.217 1.00 53.50 97 PRO A N 1
ATOM 699 C CA . PRO A 1 97 ? -6.747 2.079 -22.017 1.00 53.50 97 PRO A CA 1
ATOM 700 C C . PRO A 1 97 ? -6.161 0.693 -21.773 1.00 53.50 97 PRO A C 1
ATOM 702 O O . PRO A 1 97 ? -6.894 -0.298 -21.682 1.00 53.50 97 PRO A O 1
ATOM 705 N N . VAL A 1 98 ? -4.830 0.608 -21.726 1.00 58.62 98 VAL A N 1
ATOM 706 C CA . VAL A 1 98 ? -4.157 -0.639 -21.377 1.00 58.62 98 VAL A CA 1
ATOM 707 C C . VAL A 1 98 ? -4.607 -0.982 -19.966 1.00 58.62 98 VAL A C 1
ATOM 709 O O . VAL A 1 98 ? -4.267 -0.283 -19.014 1.00 58.62 98 VAL A O 1
ATOM 712 N N . GLN A 1 99 ? -5.436 -2.020 -19.844 1.00 66.44 99 GLN A N 1
ATOM 713 C CA . GLN A 1 99 ? -5.960 -2.437 -18.550 1.00 66.44 99 GLN A CA 1
ATOM 714 C C . GLN A 1 99 ? -4.783 -2.742 -17.618 1.00 66.44 99 GLN A C 1
ATOM 716 O O . GLN A 1 99 ? -3.889 -3.503 -18.027 1.00 66.44 99 GLN A O 1
ATOM 721 N N . PRO A 1 100 ? -4.774 -2.175 -16.397 1.00 76.56 100 PRO A N 1
ATOM 722 C CA . PRO A 1 100 ? -3.701 -2.410 -15.447 1.00 76.56 100 PRO A CA 1
ATOM 723 C C . PRO A 1 100 ? -3.547 -3.912 -15.195 1.00 76.56 100 PRO A C 1
ATOM 725 O O . PRO A 1 100 ? -4.512 -4.682 -15.230 1.00 76.56 100 PRO A O 1
ATOM 728 N N . LEU A 1 101 ? -2.304 -4.339 -15.002 1.00 87.94 101 LEU A N 1
ATOM 729 C CA . LEU A 1 101 ? -2.002 -5.695 -14.557 1.00 87.94 101 LEU A CA 1
ATOM 730 C C . LEU A 1 101 ? -2.432 -5.829 -13.100 1.00 87.94 101 LEU A C 1
ATOM 732 O O . LEU A 1 101 ? -2.318 -4.857 -12.356 1.00 87.94 101 LEU A O 1
ATOM 736 N N . HIS A 1 102 ? -2.891 -7.010 -12.696 1.00 90.88 102 HIS A N 1
ATOM 737 C CA . HIS A 1 102 ? -3.397 -7.229 -11.346 1.00 90.88 102 HIS A CA 1
ATOM 738 C C . HIS A 1 102 ? -3.103 -8.654 -10.874 1.00 90.88 102 HIS A C 1
ATOM 740 O O . HIS A 1 102 ? -3.323 -9.623 -11.605 1.00 90.88 102 HIS A O 1
ATOM 746 N N . ALA A 1 103 ? -2.604 -8.783 -9.647 1.00 87.44 103 ALA A N 1
ATOM 747 C CA . ALA A 1 103 ? -2.480 -10.059 -8.962 1.00 87.44 103 ALA A CA 1
ATOM 748 C C . ALA A 1 103 ? -2.717 -9.917 -7.454 1.00 87.44 103 ALA A C 1
ATOM 750 O O . ALA A 1 103 ? -2.220 -8.975 -6.837 1.00 87.44 103 ALA A O 1
ATOM 751 N N . ASP A 1 104 ? -3.396 -10.910 -6.879 1.00 88.75 104 ASP A N 1
ATOM 752 C CA . ASP A 1 104 ? -3.589 -11.056 -5.438 1.00 88.75 104 ASP A CA 1
ATOM 753 C C . ASP A 1 104 ? -2.848 -12.271 -4.892 1.00 88.75 104 ASP A C 1
ATOM 755 O O . ASP A 1 104 ? -2.640 -13.279 -5.586 1.00 88.75 104 ASP A O 1
ATOM 759 N N . GLY A 1 105 ? -2.503 -12.194 -3.613 1.00 86.75 105 GLY A N 1
ATOM 760 C CA . GLY A 1 105 ? -1.911 -13.297 -2.872 1.00 86.75 105 GLY A CA 1
ATOM 761 C C . GLY A 1 105 ? -0.891 -12.811 -1.864 1.00 86.75 105 GLY A C 1
ATOM 762 O O . GLY A 1 105 ? -0.822 -11.632 -1.525 1.00 86.75 105 GLY A O 1
ATOM 763 N N . VAL A 1 106 ? -0.050 -13.732 -1.407 1.00 90.88 106 VAL A N 1
ATOM 764 C CA . VAL A 1 106 ? 1.154 -13.361 -0.673 1.00 90.88 106 VAL A CA 1
ATOM 765 C C . VAL A 1 106 ? 2.012 -12.438 -1.539 1.00 90.88 106 VAL A C 1
ATOM 767 O O . VAL A 1 106 ? 2.211 -12.718 -2.719 1.00 90.88 106 VAL A O 1
ATOM 770 N N . LEU A 1 107 ? 2.601 -11.396 -0.945 1.00 90.31 107 LEU A N 1
ATOM 771 C CA . LEU A 1 107 ? 3.410 -10.385 -1.638 1.00 90.31 107 LEU A CA 1
ATOM 772 C C . LEU A 1 107 ? 4.354 -10.954 -2.705 1.00 90.31 107 LEU A C 1
ATOM 774 O O . LEU A 1 107 ? 4.358 -10.487 -3.839 1.00 90.31 107 LEU A O 1
ATOM 778 N N . ARG A 1 108 ? 5.142 -11.982 -2.369 1.00 92.88 108 ARG A N 1
ATOM 779 C CA . ARG A 1 108 ? 6.064 -12.610 -3.328 1.00 92.88 108 ARG A CA 1
ATOM 780 C C . ARG A 1 108 ? 5.328 -13.179 -4.543 1.00 92.88 108 ARG A C 1
ATOM 782 O O . ARG A 1 108 ? 5.745 -12.947 -5.670 1.00 92.88 108 ARG A O 1
ATOM 789 N N . GLU A 1 109 ? 4.268 -13.939 -4.304 1.00 91.69 109 GLU A N 1
ATOM 790 C CA . GLU A 1 109 ? 3.499 -14.636 -5.336 1.00 91.69 109 GLU A CA 1
ATOM 791 C C . GLU A 1 109 ? 2.727 -13.647 -6.209 1.00 91.69 109 GLU A C 1
ATOM 793 O O . GLU A 1 109 ? 2.723 -13.786 -7.431 1.00 91.69 109 GLU A O 1
ATOM 798 N N . ALA A 1 110 ? 2.132 -12.621 -5.593 1.00 92.00 110 ALA A N 1
ATOM 799 C CA . ALA A 1 110 ? 1.447 -11.542 -6.291 1.00 92.00 110 ALA A CA 1
ATOM 800 C C . ALA A 1 110 ? 2.405 -10.808 -7.242 1.00 92.00 110 ALA A C 1
ATOM 802 O O . ALA A 1 110 ? 2.093 -10.647 -8.419 1.00 92.00 110 ALA A O 1
ATOM 803 N N . LEU A 1 111 ? 3.608 -10.449 -6.775 1.00 94.44 111 LEU A N 1
ATOM 804 C CA . LEU A 1 111 ? 4.622 -9.813 -7.620 1.00 94.44 111 LEU A CA 1
ATOM 805 C C . LEU A 1 111 ? 5.080 -10.736 -8.758 1.00 94.44 111 LEU A C 1
ATOM 807 O O . LEU A 1 111 ? 5.095 -10.305 -9.906 1.00 94.44 111 LEU A O 1
ATOM 811 N N . ILE A 1 112 ? 5.384 -12.011 -8.476 1.00 94.94 112 ILE A N 1
ATOM 812 C CA . ILE A 1 112 ? 5.779 -12.984 -9.513 1.00 94.94 112 ILE A CA 1
ATOM 813 C C . ILE A 1 112 ? 4.707 -13.081 -10.605 1.00 94.94 112 ILE A C 1
ATOM 815 O O . ILE A 1 112 ? 5.022 -12.926 -11.786 1.00 94.94 112 ILE A O 1
ATOM 819 N N . ARG A 1 113 ? 3.437 -13.252 -10.217 1.00 94.88 113 ARG A N 1
ATOM 820 C CA . ARG A 1 113 ? 2.306 -13.301 -11.156 1.00 94.88 113 ARG A CA 1
ATOM 821 C C . ARG A 1 113 ? 2.172 -12.006 -11.952 1.00 94.88 113 ARG A C 1
ATOM 823 O O . ARG A 1 113 ? 1.884 -12.056 -13.145 1.00 94.88 113 ARG A O 1
ATOM 830 N N . LEU A 1 114 ? 2.393 -10.853 -11.322 1.00 94.62 114 LEU A N 1
ATOM 831 C CA . LEU A 1 114 ? 2.346 -9.554 -11.991 1.00 94.62 114 LEU A CA 1
ATOM 832 C C . LEU A 1 114 ? 3.401 -9.460 -13.106 1.00 94.62 114 LEU A C 1
ATOM 834 O O . LEU A 1 114 ? 3.088 -9.031 -14.218 1.00 94.62 114 LEU A O 1
ATOM 838 N N . TRP A 1 115 ? 4.628 -9.924 -12.847 1.00 95.69 115 TRP A N 1
ATOM 839 C CA . TRP A 1 115 ? 5.703 -9.951 -13.846 1.00 95.69 115 TRP A CA 1
ATOM 840 C C . TRP A 1 115 ? 5.432 -10.954 -14.968 1.00 95.69 115 TRP A C 1
ATOM 842 O O . TRP A 1 115 ? 5.669 -10.649 -16.137 1.00 95.69 115 TRP A O 1
ATOM 852 N N . GLU A 1 116 ? 4.913 -12.139 -14.640 1.00 95.44 116 GLU A N 1
ATOM 853 C CA . GLU A 1 116 ? 4.511 -13.146 -15.629 1.00 95.44 116 GLU A CA 1
ATOM 854 C C . GLU A 1 116 ? 3.430 -12.603 -16.568 1.00 95.44 116 GLU A C 1
ATOM 856 O O . GLU A 1 116 ? 3.557 -12.728 -17.787 1.00 95.44 116 GLU A O 1
ATOM 861 N N . GLN A 1 117 ? 2.412 -11.924 -16.027 1.00 92.75 117 GLN A N 1
ATOM 862 C CA . GLN A 1 117 ? 1.385 -11.263 -16.833 1.00 92.75 117 GLN A CA 1
ATOM 863 C C . GLN A 1 117 ? 1.977 -10.161 -17.719 1.00 92.75 117 GLN A C 1
ATOM 865 O O . GLN A 1 117 ? 1.614 -10.063 -18.894 1.00 92.75 117 GLN A O 1
ATOM 870 N N . ALA A 1 118 ? 2.903 -9.353 -17.190 1.00 92.19 118 ALA A N 1
ATOM 871 C CA . ALA A 1 118 ? 3.560 -8.305 -17.965 1.00 92.19 118 ALA A CA 1
ATOM 872 C C . ALA A 1 118 ? 4.323 -8.881 -19.168 1.00 92.19 118 ALA A C 1
ATOM 874 O O . ALA A 1 118 ? 4.167 -8.418 -20.301 1.00 92.19 118 ALA A O 1
ATOM 875 N N . ARG A 1 119 ? 5.092 -9.949 -18.933 1.00 94.38 119 ARG A N 1
ATOM 876 C CA . ARG A 1 119 ? 5.873 -10.652 -19.961 1.00 94.38 119 ARG A CA 1
ATOM 877 C C . ARG A 1 119 ? 4.988 -11.372 -20.971 1.00 94.38 119 ARG A C 1
ATOM 879 O O . ARG A 1 119 ? 5.266 -11.305 -22.166 1.00 94.38 119 ARG A O 1
ATOM 886 N N . ALA A 1 120 ? 3.895 -11.994 -20.528 1.00 92.12 120 ALA A N 1
ATOM 887 C CA . ALA A 1 120 ? 2.914 -12.622 -21.414 1.00 92.12 120 ALA A CA 1
ATOM 888 C C . ALA A 1 120 ? 2.271 -11.604 -22.372 1.00 92.12 120 ALA A C 1
ATOM 890 O O . ALA A 1 120 ? 2.003 -11.923 -23.530 1.00 92.12 120 ALA A O 1
ATOM 891 N N . ARG A 1 121 ? 2.092 -10.356 -21.918 1.00 91.19 121 ARG A N 1
ATOM 892 C CA . ARG A 1 121 ? 1.635 -9.226 -22.743 1.00 91.19 121 ARG A CA 1
ATOM 893 C C . ARG A 1 121 ? 2.759 -8.534 -23.528 1.00 91.19 121 ARG A C 1
ATOM 895 O O . ARG A 1 121 ? 2.491 -7.539 -24.192 1.00 91.19 121 ARG A O 1
ATOM 902 N N . LYS A 1 122 ? 3.992 -9.057 -23.481 1.00 90.38 122 LYS A N 1
ATOM 903 C CA . LYS A 1 122 ? 5.195 -8.502 -24.133 1.00 90.38 122 LYS A CA 1
ATOM 904 C C . LYS A 1 122 ? 5.479 -7.048 -23.750 1.00 90.38 122 LYS A C 1
ATOM 906 O O . LYS A 1 122 ? 5.990 -6.276 -24.556 1.00 90.38 122 LYS A O 1
ATOM 911 N N . LEU A 1 123 ? 5.138 -6.672 -22.521 1.00 89.19 123 LEU A N 1
ATOM 912 C CA . LEU A 1 123 ? 5.452 -5.350 -22.004 1.00 89.19 123 LEU A CA 1
ATOM 913 C C . LEU A 1 123 ? 6.946 -5.271 -21.712 1.00 89.19 123 LEU A C 1
ATOM 915 O O . LEU A 1 123 ? 7.494 -6.129 -21.021 1.00 89.19 123 LEU A O 1
ATOM 919 N N . GLU A 1 124 ? 7.6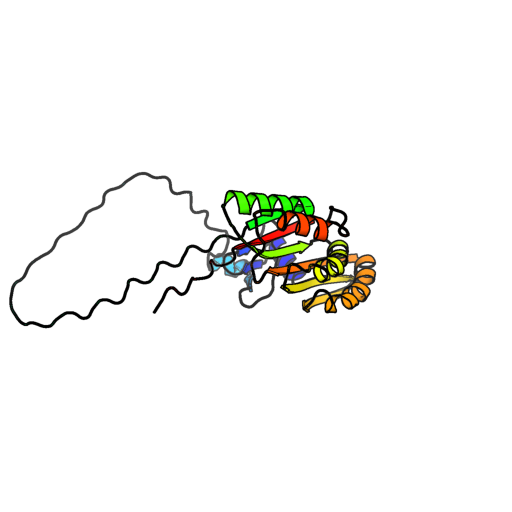01 -4.235 -22.221 1.00 91.06 124 GLU A N 1
ATOM 920 C CA . GLU A 1 124 ? 9.033 -4.044 -21.992 1.00 91.06 124 GLU A CA 1
ATOM 921 C C . GLU A 1 124 ? 9.309 -3.424 -20.620 1.00 91.06 124 GLU A C 1
ATOM 923 O O . GLU A 1 124 ? 10.285 -3.787 -19.954 1.00 91.06 124 GLU A O 1
ATOM 928 N N . ARG A 1 125 ? 8.451 -2.485 -20.198 1.00 91.62 125 ARG A N 1
ATOM 929 C CA . ARG A 1 125 ? 8.641 -1.652 -19.007 1.00 91.62 125 ARG A CA 1
ATOM 930 C C . ARG A 1 125 ? 7.324 -1.332 -18.301 1.00 91.62 125 ARG A C 1
ATOM 932 O O . ARG A 1 125 ? 6.303 -1.110 -18.952 1.00 91.62 125 ARG A O 1
ATOM 939 N N . LEU A 1 126 ? 7.368 -1.250 -16.973 1.00 91.50 126 LEU A N 1
ATOM 940 C CA . LEU A 1 126 ? 6.247 -0.808 -16.134 1.00 91.50 126 LEU A CA 1
ATOM 941 C C . LEU A 1 126 ? 6.553 0.557 -15.512 1.00 91.50 126 LEU A C 1
ATOM 943 O O . LEU A 1 126 ? 7.630 0.736 -14.953 1.00 91.50 126 LEU A O 1
ATOM 947 N N . ALA A 1 127 ? 5.626 1.509 -15.599 1.00 90.19 127 ALA A N 1
ATOM 948 C CA . ALA A 1 127 ? 5.799 2.852 -15.036 1.00 90.19 127 ALA A CA 1
ATOM 949 C C . ALA A 1 127 ? 5.514 2.900 -13.537 1.00 90.19 127 ALA A C 1
ATOM 951 O O . ALA A 1 127 ? 6.207 3.599 -12.803 1.00 90.19 127 ALA A O 1
ATOM 952 N N . ASN A 1 128 ? 4.499 2.170 -13.077 1.00 91.94 128 ASN A N 1
ATOM 953 C CA . ASN A 1 128 ? 4.100 2.174 -11.679 1.00 91.94 128 ASN A CA 1
ATOM 954 C C . ASN A 1 128 ? 3.807 0.758 -11.190 1.00 91.94 128 ASN A C 1
ATOM 956 O O . ASN A 1 128 ? 3.293 -0.070 -11.947 1.00 91.94 128 ASN A O 1
ATOM 960 N N . VAL A 1 129 ? 4.132 0.504 -9.924 1.00 94.56 129 VAL A N 1
ATOM 961 C CA . VAL A 1 129 ? 3.701 -0.677 -9.177 1.00 94.56 129 VAL A CA 1
ATOM 962 C C . VAL A 1 129 ? 3.031 -0.200 -7.896 1.00 94.56 129 VAL A C 1
ATOM 964 O O . VAL A 1 129 ? 3.666 0.435 -7.052 1.00 94.56 129 VAL A O 1
ATOM 967 N N . THR A 1 130 ? 1.764 -0.550 -7.732 1.00 94.94 130 THR A N 1
ATOM 968 C CA . THR A 1 130 ? 1.006 -0.332 -6.506 1.00 94.94 130 THR A CA 1
ATOM 969 C C . THR A 1 130 ? 0.956 -1.622 -5.701 1.00 94.94 130 THR A C 1
ATOM 971 O O . THR A 1 130 ? 0.707 -2.690 -6.258 1.00 94.94 130 THR A O 1
ATOM 974 N N . ILE A 1 131 ? 1.116 -1.519 -4.383 1.00 94.56 131 ILE A N 1
ATOM 975 C CA . ILE A 1 131 ? 0.942 -2.625 -3.438 1.00 94.56 131 ILE A CA 1
ATOM 976 C C . ILE A 1 131 ? -0.040 -2.184 -2.358 1.00 94.56 131 ILE A C 1
ATOM 978 O O . ILE A 1 131 ? 0.251 -1.272 -1.585 1.00 94.56 131 ILE A O 1
ATOM 982 N N . ARG A 1 132 ? -1.191 -2.842 -2.286 1.00 93.75 132 ARG A N 1
ATOM 983 C CA . ARG A 1 132 ? -2.202 -2.638 -1.248 1.00 93.75 132 ARG A CA 1
ATOM 984 C C . ARG A 1 132 ? -2.131 -3.780 -0.246 1.00 93.75 132 ARG A C 1
ATOM 986 O O . ARG A 1 132 ? -2.226 -4.938 -0.634 1.00 93.75 132 ARG A O 1
ATOM 993 N N . VAL A 1 133 ? -1.957 -3.449 1.027 1.00 90.69 133 VAL A N 1
ATOM 994 C CA . VAL A 1 133 ? -1.773 -4.395 2.131 1.00 90.69 133 VAL A CA 1
ATOM 995 C C . VAL A 1 133 ? -2.990 -4.335 3.045 1.00 90.69 133 VAL A C 1
ATOM 997 O O . VAL A 1 133 ? -3.398 -3.251 3.469 1.00 90.69 133 VAL A O 1
ATOM 1000 N N . PHE A 1 134 ? -3.548 -5.504 3.358 1.00 83.31 134 PHE A N 1
ATOM 1001 C CA . PHE A 1 134 ? -4.784 -5.621 4.138 1.00 83.31 134 PHE A CA 1
ATOM 1002 C C . PHE A 1 134 ? -4.557 -5.759 5.650 1.00 83.31 134 PHE A C 1
ATOM 1004 O O . PHE A 1 134 ? -5.492 -5.576 6.424 1.00 83.31 134 PHE A O 1
ATOM 1011 N N . ASP A 1 135 ? -3.328 -6.064 6.078 1.00 87.00 135 ASP A N 1
ATOM 1012 C CA . ASP A 1 135 ? -2.929 -6.038 7.486 1.00 87.00 135 ASP A CA 1
ATOM 1013 C C . ASP A 1 135 ? -2.023 -4.832 7.769 1.00 87.00 135 ASP A C 1
ATOM 1015 O O . ASP A 1 135 ? -0.994 -4.622 7.119 1.00 87.00 135 ASP A O 1
ATOM 1019 N N . ALA A 1 136 ? -2.396 -4.036 8.771 1.00 89.88 136 ALA A N 1
ATOM 1020 C CA . ALA A 1 136 ? -1.665 -2.825 9.123 1.00 89.88 136 ALA A CA 1
ATOM 1021 C C . ALA A 1 136 ? -0.245 -3.111 9.626 1.00 89.88 136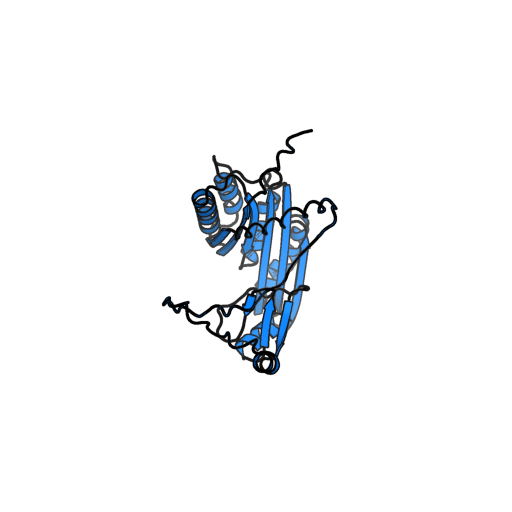 ALA A C 1
ATOM 1023 O O . ALA A 1 136 ? 0.665 -2.339 9.333 1.00 89.88 136 ALA A O 1
ATOM 1024 N N . ALA A 1 137 ? -0.024 -4.207 10.360 1.00 89.06 137 ALA A N 1
ATOM 1025 C CA . ALA A 1 137 ? 1.302 -4.532 10.876 1.00 89.06 137 ALA A CA 1
ATOM 1026 C C . ALA A 1 137 ? 2.252 -4.927 9.738 1.00 89.06 137 ALA A C 1
ATOM 1028 O O . ALA A 1 137 ? 3.417 -4.525 9.749 1.00 89.06 137 ALA A O 1
ATOM 1029 N N . ASP A 1 138 ? 1.762 -5.664 8.742 1.00 89.69 138 ASP A N 1
ATOM 1030 C CA . ASP A 1 138 ? 2.517 -5.958 7.523 1.00 89.69 138 ASP A CA 1
ATOM 1031 C C . ASP A 1 138 ? 2.779 -4.688 6.695 1.00 89.69 138 ASP A C 1
ATOM 1033 O O . ASP A 1 138 ? 3.911 -4.463 6.255 1.00 89.69 138 ASP A O 1
ATOM 1037 N N . GLY A 1 139 ? 1.781 -3.806 6.557 1.00 91.81 139 GLY A N 1
ATOM 1038 C CA . GLY A 1 139 ? 1.942 -2.505 5.903 1.00 91.81 139 GLY A CA 1
ATOM 1039 C C . GLY A 1 139 ? 3.001 -1.638 6.592 1.00 91.81 139 GLY A C 1
ATOM 1040 O O . GLY A 1 139 ? 3.901 -1.102 5.949 1.00 91.81 139 GLY A O 1
ATOM 1041 N N . PHE A 1 140 ? 2.984 -1.578 7.922 1.00 92.12 140 PHE A N 1
ATOM 1042 C CA . PHE A 1 140 ? 3.986 -0.870 8.714 1.00 92.12 140 PHE A CA 1
ATOM 1043 C C . PHE A 1 140 ? 5.399 -1.433 8.556 1.00 92.12 140 PHE A C 1
ATOM 1045 O O . PHE A 1 140 ? 6.358 -0.660 8.530 1.00 92.12 140 PHE A O 1
ATOM 1052 N N . ARG A 1 141 ? 5.557 -2.757 8.427 1.00 90.25 141 ARG A N 1
ATOM 1053 C CA . ARG A 1 141 ? 6.866 -3.362 8.123 1.00 90.25 141 ARG A CA 1
ATOM 1054 C C . ARG A 1 141 ? 7.355 -2.967 6.730 1.00 90.25 141 ARG A C 1
ATOM 1056 O O . ARG A 1 141 ? 8.556 -2.785 6.557 1.00 90.25 141 ARG A O 1
ATOM 1063 N N . LEU A 1 142 ? 6.453 -2.803 5.760 1.00 92.31 142 LEU A N 1
ATOM 1064 C CA . LEU A 1 142 ? 6.799 -2.415 4.390 1.00 92.31 142 LEU A CA 1
ATOM 1065 C C . LEU A 1 142 ? 7.234 -0.952 4.241 1.00 92.31 142 LEU A C 1
ATOM 1067 O O . LEU A 1 142 ? 7.976 -0.665 3.303 1.00 92.31 142 LEU A O 1
ATOM 1071 N N . LEU A 1 143 ? 6.876 -0.051 5.165 1.00 93.44 143 LEU A N 1
ATOM 1072 C CA . LEU A 1 143 ? 7.290 1.363 5.128 1.00 93.44 143 LEU A CA 1
ATOM 1073 C C . LEU A 1 143 ? 8.805 1.527 4.921 1.00 93.44 143 LEU A C 1
ATOM 1075 O O . LEU A 1 143 ? 9.243 2.193 3.981 1.00 93.44 143 LEU A O 1
ATOM 1079 N N . SER A 1 144 ? 9.615 0.878 5.763 1.00 90.50 144 SER A N 1
ATOM 1080 C CA . SER A 1 144 ? 11.080 0.983 5.700 1.00 90.50 144 SER A CA 1
ATOM 1081 C C . SER A 1 144 ? 11.666 0.299 4.463 1.00 90.50 144 SER A C 1
ATOM 1083 O O . SER A 1 144 ? 12.660 0.762 3.900 1.00 90.50 144 SER A O 1
ATOM 1085 N N . VAL A 1 145 ? 11.029 -0.779 4.002 1.00 92.38 145 VAL A N 1
ATOM 1086 C CA . VAL A 1 145 ? 11.456 -1.524 2.814 1.00 92.38 145 VAL A CA 1
ATOM 1087 C C . VAL A 1 145 ? 11.247 -0.694 1.556 1.00 92.38 145 VAL A C 1
ATOM 1089 O O . VAL A 1 145 ? 12.187 -0.534 0.776 1.00 92.38 145 VAL A O 1
ATOM 1092 N N . VAL A 1 146 ? 10.045 -0.131 1.391 1.00 94.31 146 VAL A N 1
ATOM 1093 C CA . VAL A 1 146 ? 9.675 0.717 0.252 1.00 94.31 146 VAL A CA 1
ATOM 1094 C C . VAL A 1 146 ? 10.509 1.994 0.247 1.00 94.31 146 VAL A C 1
ATOM 1096 O O . VAL A 1 146 ? 11.041 2.360 -0.802 1.00 94.31 146 VAL A O 1
ATOM 1099 N N . ALA A 1 147 ? 10.735 2.618 1.412 1.00 93.44 147 ALA A N 1
ATOM 1100 C CA . ALA A 1 147 ? 11.646 3.760 1.538 1.00 93.44 147 ALA A CA 1
ATOM 1101 C C . ALA A 1 147 ? 13.035 3.455 0.938 1.00 93.44 147 ALA A C 1
ATOM 1103 O O . ALA A 1 147 ? 13.608 4.283 0.225 1.00 93.44 147 ALA A O 1
ATOM 1104 N N . GLY A 1 148 ? 13.543 2.235 1.140 1.00 92.69 148 GLY A N 1
ATOM 1105 C CA . GLY A 1 148 ? 14.838 1.781 0.633 1.00 92.69 148 GLY A CA 1
ATOM 1106 C C . GLY A 1 148 ? 14.893 1.371 -0.847 1.00 92.69 148 GLY A C 1
ATOM 1107 O O . GLY A 1 148 ? 15.984 1.059 -1.330 1.00 92.69 148 GLY A O 1
ATOM 1108 N N . VAL A 1 149 ? 13.777 1.326 -1.590 1.00 93.50 149 VAL A N 1
ATOM 1109 C CA . VAL A 1 149 ? 13.756 0.878 -3.003 1.00 93.50 149 VAL A CA 1
ATOM 1110 C C . VAL A 1 149 ? 14.439 1.903 -3.901 1.00 93.50 149 VAL A C 1
ATOM 1112 O O . VAL A 1 149 ? 13.857 2.916 -4.254 1.00 93.50 149 VAL A O 1
ATOM 1115 N N . ARG A 1 150 ? 15.700 1.677 -4.273 1.00 91.44 150 ARG A N 1
ATOM 1116 C CA . ARG A 1 150 ? 16.469 2.661 -5.061 1.00 91.44 150 ARG A CA 1
ATOM 1117 C C . ARG A 1 150 ? 16.039 2.750 -6.519 1.00 91.44 150 ARG A C 1
ATOM 1119 O O . ARG A 1 150 ? 16.279 3.768 -7.145 1.00 91.44 150 ARG A O 1
ATOM 1126 N N . SER A 1 151 ? 15.449 1.683 -7.049 1.00 91.12 151 SER A N 1
ATOM 1127 C CA . SER A 1 151 ? 14.980 1.634 -8.433 1.00 91.12 151 SER A CA 1
ATOM 1128 C C . SER A 1 151 ? 13.715 2.451 -8.678 1.00 91.12 151 SER A C 1
ATOM 1130 O O . SER A 1 151 ? 13.393 2.661 -9.834 1.00 91.12 151 SER A O 1
ATOM 1132 N N . ALA A 1 152 ? 12.989 2.845 -7.626 1.00 94.69 152 ALA A N 1
ATOM 1133 C CA . ALA A 1 152 ? 11.800 3.685 -7.725 1.00 94.69 152 ALA A CA 1
ATOM 1134 C C . ALA A 1 152 ? 12.161 5.111 -7.298 1.00 94.69 152 ALA A C 1
ATOM 1136 O O . ALA A 1 152 ? 12.584 5.327 -6.155 1.00 94.69 152 ALA A O 1
ATOM 1137 N N . GLU A 1 153 ? 12.015 6.064 -8.212 1.00 93.06 153 GLU A N 1
ATOM 1138 C CA . GLU A 1 153 ? 12.276 7.482 -7.968 1.00 93.06 153 GLU A CA 1
ATOM 1139 C C . GLU A 1 153 ? 11.140 8.125 -7.168 1.00 93.06 153 GLU A C 1
ATOM 1141 O O . GLU A 1 153 ? 11.396 8.910 -6.255 1.00 93.06 153 GLU A O 1
ATOM 1146 N N . GLU A 1 154 ? 9.895 7.733 -7.447 1.00 94.75 154 GLU A N 1
ATOM 1147 C CA . GLU A 1 154 ? 8.719 8.201 -6.718 1.00 94.75 154 GLU A CA 1
ATOM 1148 C C . GLU A 1 154 ? 8.191 7.116 -5.785 1.00 94.75 154 GLU A C 1
ATOM 1150 O O . GLU A 1 154 ? 7.975 5.968 -6.180 1.00 94.75 154 GLU A O 1
ATOM 1155 N N . LYS A 1 155 ? 7.972 7.485 -4.522 1.00 96.81 155 LYS A N 1
ATOM 1156 C CA . LYS A 1 155 ? 7.410 6.601 -3.500 1.00 96.81 155 LYS A CA 1
ATOM 1157 C C . LYS A 1 155 ? 6.362 7.352 -2.717 1.00 96.81 155 LYS A C 1
ATOM 1159 O O . LYS A 1 155 ? 6.674 8.316 -2.017 1.00 96.81 155 LYS A O 1
ATOM 1164 N N . LYS A 1 156 ? 5.141 6.853 -2.778 1.00 97.38 156 LYS A N 1
ATOM 1165 C CA . LYS A 1 156 ? 4.019 7.379 -2.016 1.00 97.38 156 LYS A CA 1
ATOM 1166 C C . LYS A 1 156 ? 3.444 6.270 -1.153 1.00 97.38 156 LYS A C 1
ATOM 1168 O O . LYS A 1 156 ? 3.447 5.103 -1.543 1.00 97.38 156 LYS A O 1
ATOM 1173 N N . VAL A 1 157 ? 2.974 6.636 0.029 1.00 97.38 157 VAL A N 1
ATOM 1174 C CA . VAL A 1 157 ? 2.155 5.767 0.861 1.00 97.38 157 VAL A CA 1
ATOM 1175 C C . VAL A 1 157 ? 0.868 6.492 1.221 1.00 97.38 157 VAL A C 1
ATOM 1177 O O . VAL A 1 157 ? 0.880 7.677 1.568 1.00 97.38 157 VAL A O 1
ATOM 1180 N N . THR A 1 158 ? -0.233 5.760 1.137 1.00 96.56 158 THR A N 1
ATOM 1181 C CA . THR A 1 158 ? -1.533 6.167 1.651 1.00 96.56 158 THR A CA 1
ATOM 1182 C C . THR A 1 158 ? -1.927 5.197 2.754 1.00 96.56 158 THR A C 1
ATOM 1184 O O . THR A 1 158 ? -1.958 3.984 2.542 1.00 96.56 158 THR A O 1
ATOM 1187 N N . LEU A 1 159 ? -2.196 5.726 3.945 1.00 94.94 159 LEU A N 1
ATOM 1188 C CA . LEU A 1 159 ? -2.766 4.970 5.054 1.00 94.94 159 LEU A CA 1
ATOM 1189 C C . LEU A 1 159 ? -4.176 5.485 5.270 1.00 94.94 159 LEU A C 1
ATOM 1191 O O . LEU A 1 159 ? -4.376 6.687 5.416 1.00 94.94 159 LEU A O 1
ATOM 1195 N N . SER A 1 160 ? -5.143 4.585 5.311 1.00 92.94 160 SER A N 1
ATOM 1196 C CA . SER A 1 160 ? -6.524 4.951 5.603 1.00 92.94 160 SER A CA 1
ATOM 1197 C C . SER A 1 160 ? -7.146 3.904 6.500 1.00 92.94 160 SER A C 1
ATOM 1199 O O . SER A 1 160 ? -6.816 2.718 6.411 1.00 92.94 160 SER A O 1
ATOM 1201 N N . GLY A 1 161 ? -8.025 4.333 7.393 1.00 90.00 161 GLY A N 1
ATOM 1202 C CA . GLY A 1 161 ? -8.746 3.389 8.219 1.00 90.00 161 GLY A CA 1
ATOM 1203 C C . GLY A 1 161 ? -9.311 3.973 9.489 1.00 90.00 161 GLY A C 1
ATOM 1204 O O . GLY A 1 161 ? -9.333 5.181 9.711 1.00 90.00 161 GLY A O 1
ATOM 1205 N N . GLU A 1 162 ? -9.775 3.069 10.333 1.00 94.00 162 GLU A N 1
ATOM 1206 C CA . GLU A 1 162 ? -10.425 3.409 11.583 1.00 94.00 162 GLU A CA 1
ATOM 1207 C C . GLU A 1 162 ? -10.248 2.301 12.622 1.00 94.00 162 GLU A C 1
ATOM 1209 O O . GLU A 1 162 ? -10.071 1.122 12.287 1.00 94.00 162 GLU A O 1
ATOM 1214 N N . TYR A 1 163 ? -10.329 2.670 13.898 1.00 94.50 163 TYR A N 1
ATOM 1215 C CA . TYR A 1 163 ? -10.362 1.711 14.998 1.00 94.50 163 TYR A CA 1
ATOM 1216 C C . TYR A 1 163 ? -11.314 2.144 16.115 1.00 94.50 163 TYR A C 1
ATOM 1218 O O . TYR A 1 163 ? -11.590 3.329 16.297 1.00 94.50 163 TYR A O 1
ATOM 1226 N N . GLU A 1 164 ? -11.802 1.160 16.870 1.00 95.50 164 GLU A N 1
ATOM 1227 C CA . GLU A 1 164 ? -12.596 1.325 18.088 1.00 95.50 164 GLU A CA 1
ATOM 1228 C C . GLU A 1 164 ? -11.795 0.797 19.287 1.00 95.50 164 GLU A C 1
ATOM 1230 O O . GLU A 1 164 ? -11.279 -0.325 19.267 1.00 95.50 164 GLU A O 1
ATOM 1235 N N . THR A 1 165 ? -11.671 1.593 20.346 1.00 95.81 165 THR A N 1
ATOM 1236 C CA . THR A 1 165 ? -11.025 1.174 21.597 1.00 95.81 165 THR A CA 1
ATOM 1237 C C . THR A 1 165 ? -11.923 0.223 22.388 1.00 95.81 165 THR A C 1
ATOM 1239 O O . THR A 1 165 ? -13.133 0.160 22.182 1.00 95.81 165 THR A O 1
ATOM 1242 N N . ALA A 1 166 ? -11.362 -0.489 23.371 1.00 94.31 166 ALA A N 1
ATOM 1243 C CA . ALA A 1 166 ? -12.153 -1.333 24.274 1.00 94.31 166 ALA A CA 1
ATOM 1244 C C . ALA A 1 166 ? -13.251 -0.561 25.038 1.00 94.31 166 ALA A C 1
ATOM 1246 O O . ALA A 1 166 ? -14.273 -1.141 25.395 1.00 94.31 166 ALA A O 1
ATOM 1247 N N . ALA A 1 167 ? -13.056 0.745 25.255 1.00 95.75 167 ALA A N 1
ATOM 1248 C CA . ALA A 1 167 ? -14.024 1.634 25.897 1.00 95.75 167 ALA A CA 1
ATOM 1249 C C . ALA A 1 167 ? -15.060 2.233 24.920 1.00 95.75 167 ALA A C 1
ATOM 1251 O O . ALA A 1 167 ? -15.901 3.023 25.342 1.00 95.75 167 ALA A O 1
ATOM 1252 N N . GLY A 1 168 ? -15.007 1.880 23.629 1.00 91.56 168 GLY A N 1
ATOM 1253 C CA . GLY A 1 168 ? -15.954 2.338 22.606 1.00 91.56 168 GLY A CA 1
ATOM 1254 C C . GLY A 1 168 ? -15.604 3.674 21.943 1.00 91.56 168 GLY A C 1
ATOM 1255 O O . GLY A 1 168 ? -16.421 4.212 21.203 1.00 91.56 168 GLY A O 1
ATOM 1256 N N . SER A 1 169 ? -14.415 4.236 22.186 1.00 95.38 169 SER A N 1
ATOM 1257 C CA . SER A 1 169 ? -13.959 5.442 21.476 1.00 95.38 169 SER A CA 1
ATOM 1258 C C . SER A 1 169 ? -13.521 5.094 20.060 1.00 95.38 169 SER A C 1
ATOM 1260 O O . SER A 1 169 ? -12.862 4.078 19.862 1.00 95.38 169 SER A O 1
ATOM 1262 N N . THR A 1 170 ? -13.817 5.955 19.092 1.00 93.75 170 THR A N 1
ATOM 1263 C CA . THR A 1 170 ? -13.468 5.738 17.683 1.00 93.75 170 THR A CA 1
ATOM 1264 C C . THR A 1 170 ? -12.421 6.735 17.201 1.00 93.75 170 THR A C 1
ATOM 1266 O O . THR A 1 170 ? -12.459 7.905 17.582 1.00 93.75 170 THR A O 1
ATOM 1269 N N . LEU A 1 171 ? -11.529 6.288 16.320 1.00 93.88 171 LEU A N 1
ATOM 1270 C CA . LEU A 1 171 ? -10.614 7.139 15.561 1.00 93.88 171 LEU A CA 1
ATOM 1271 C C . LEU A 1 171 ? -10.715 6.784 14.079 1.00 93.88 171 LEU A C 1
ATOM 1273 O O . LEU A 1 171 ? -10.694 5.605 13.736 1.00 93.88 171 LEU A O 1
ATOM 1277 N N . GLU A 1 172 ? -10.778 7.801 13.223 1.00 92.56 172 GLU A N 1
ATOM 1278 C CA . GLU A 1 172 ? -10.637 7.691 11.767 1.00 92.56 172 GLU A CA 1
ATOM 1279 C C . GLU A 1 172 ? -9.356 8.420 11.353 1.00 92.56 172 GLU A C 1
ATOM 1281 O O . GLU A 1 172 ? -9.027 9.469 11.914 1.00 92.56 172 GLU A O 1
ATOM 1286 N N . LEU A 1 173 ? -8.611 7.850 10.407 1.00 91.44 173 LEU A N 1
ATOM 1287 C CA . LEU A 1 173 ? -7.366 8.422 9.911 1.00 91.44 173 LEU A CA 1
ATOM 1288 C C . LEU A 1 173 ? -7.266 8.315 8.396 1.00 91.44 173 LEU A C 1
ATOM 1290 O O . LEU A 1 173 ? -7.632 7.305 7.791 1.00 91.44 173 LEU A O 1
ATOM 1294 N N . GLU A 1 174 ? -6.669 9.346 7.819 1.00 95.06 174 GLU A N 1
ATOM 1295 C CA . GLU A 1 174 ? -6.166 9.343 6.461 1.00 95.06 174 GLU A CA 1
ATOM 1296 C C . GLU A 1 174 ? -4.804 10.033 6.451 1.00 95.06 174 GLU A C 1
ATOM 1298 O O . GLU A 1 174 ? -4.607 11.094 7.045 1.00 95.06 174 GLU A O 1
ATOM 1303 N N . TYR A 1 175 ? -3.848 9.403 5.788 1.00 95.75 175 TYR A N 1
ATOM 1304 C CA . TYR A 1 175 ? -2.527 9.944 5.552 1.00 95.75 175 TYR A CA 1
ATOM 1305 C C . TYR A 1 175 ? -2.148 9.697 4.103 1.00 95.75 175 TYR A C 1
ATOM 1307 O O . TYR A 1 175 ? -2.349 8.602 3.582 1.00 95.75 175 TYR A O 1
ATOM 1315 N N . THR A 1 176 ? -1.525 10.696 3.489 1.00 96.88 176 THR A N 1
ATOM 1316 C CA . THR A 1 176 ? -0.893 10.583 2.181 1.00 96.88 176 THR A CA 1
ATOM 1317 C C . THR A 1 176 ? 0.439 11.324 2.210 1.00 96.88 176 THR A C 1
ATOM 1319 O O . THR A 1 176 ? 0.484 12.509 2.531 1.00 96.88 176 THR A O 1
ATOM 1322 N N . GLY A 1 177 ? 1.524 10.640 1.853 1.00 96.19 177 GLY A N 1
ATOM 1323 C CA . GLY A 1 177 ? 2.861 11.230 1.865 1.00 96.19 177 GLY A CA 1
ATOM 1324 C C . GLY A 1 177 ? 3.949 10.220 1.525 1.00 96.19 177 GLY A C 1
ATOM 1325 O O . GLY A 1 177 ? 3.705 9.264 0.787 1.00 96.19 177 GLY A O 1
ATOM 1326 N N . THR A 1 178 ? 5.161 10.431 2.040 1.00 96.56 178 THR A N 1
ATOM 1327 C CA . THR A 1 178 ? 6.292 9.530 1.790 1.00 96.56 178 THR A CA 1
ATOM 1328 C C . THR A 1 178 ? 6.348 8.395 2.821 1.00 96.56 178 THR A C 1
ATOM 1330 O O . THR A 1 178 ? 5.955 8.578 3.975 1.00 96.56 178 THR A O 1
ATOM 1333 N N . PRO A 1 179 ? 6.901 7.216 2.475 1.00 94.94 179 PRO A N 1
ATOM 1334 C CA . PRO A 1 179 ? 7.125 6.154 3.459 1.00 94.94 179 PRO A CA 1
ATOM 1335 C C . PRO A 1 179 ? 8.011 6.574 4.644 1.00 94.94 179 PRO A C 1
ATOM 1337 O O . PRO A 1 179 ? 7.892 6.004 5.726 1.00 94.94 179 PRO A O 1
ATOM 1340 N N . GLN A 1 180 ? 8.894 7.561 4.450 1.00 92.88 180 GLN A N 1
ATOM 1341 C CA . GLN A 1 180 ? 9.775 8.077 5.497 1.00 92.88 180 GLN A CA 1
ATOM 1342 C C . GLN A 1 180 ? 9.004 8.931 6.513 1.00 92.88 180 GLN A C 1
ATOM 1344 O O . GLN A 1 180 ? 9.151 8.724 7.717 1.00 92.88 180 GLN A O 1
ATOM 1349 N N . ASP A 1 181 ? 8.131 9.820 6.039 1.00 95.44 181 ASP A N 1
ATOM 1350 C CA . ASP A 1 181 ? 7.318 10.685 6.904 1.00 95.44 181 ASP A CA 1
ATOM 1351 C C . ASP A 1 181 ? 6.197 9.917 7.619 1.00 95.44 181 ASP A C 1
ATOM 1353 O O . ASP A 1 181 ? 5.701 10.356 8.653 1.00 95.44 181 ASP A O 1
ATOM 1357 N N . ALA A 1 182 ? 5.810 8.746 7.106 1.00 95.19 182 ALA A N 1
ATOM 1358 C CA . ALA A 1 182 ? 4.853 7.853 7.755 1.00 95.19 182 ALA A CA 1
ATOM 1359 C C . ALA A 1 182 ? 5.451 7.050 8.930 1.00 95.19 182 ALA A C 1
ATOM 1361 O O . ALA A 1 182 ? 4.701 6.419 9.680 1.00 95.19 182 ALA A O 1
ATOM 1362 N N . ALA A 1 183 ? 6.777 7.054 9.129 1.00 89.19 183 ALA A N 1
ATOM 1363 C CA . ALA A 1 183 ? 7.418 6.265 10.185 1.00 89.19 183 ALA A CA 1
ATOM 1364 C C . ALA A 1 183 ? 6.915 6.602 11.609 1.00 89.19 183 ALA A C 1
ATOM 1366 O O . ALA A 1 183 ? 6.580 5.666 12.339 1.00 89.19 183 ALA A O 1
ATOM 1367 N N . PRO A 1 184 ? 6.743 7.880 12.010 1.00 93.56 184 PRO A N 1
ATOM 1368 C CA . PRO A 1 184 ? 6.167 8.215 13.315 1.00 93.56 184 PRO A CA 1
ATOM 1369 C C . PRO A 1 184 ? 4.708 7.762 13.471 1.00 93.56 184 PRO A C 1
ATOM 1371 O O . PRO A 1 184 ? 4.279 7.430 14.576 1.00 93.56 184 PRO A O 1
ATOM 1374 N N . LEU A 1 185 ? 3.938 7.710 12.374 1.00 93.06 185 LEU A N 1
ATOM 1375 C CA . LEU A 1 185 ? 2.542 7.260 12.413 1.00 93.06 185 LEU A CA 1
ATOM 1376 C C . LEU A 1 185 ? 2.440 5.786 12.764 1.00 93.06 185 LEU A C 1
ATOM 1378 O O . LEU A 1 185 ? 1.565 5.409 13.535 1.00 93.06 185 LEU A O 1
ATOM 1382 N N . LYS A 1 186 ? 3.352 4.955 12.253 1.00 91.56 186 LYS A N 1
ATOM 1383 C CA . LYS A 1 186 ? 3.448 3.557 12.675 1.00 91.56 186 LYS A CA 1
ATOM 1384 C C . LYS A 1 186 ? 3.620 3.466 14.193 1.00 91.56 186 LYS A C 1
ATOM 1386 O O . LYS A 1 186 ? 2.922 2.682 14.826 1.00 91.56 186 LYS A O 1
ATOM 1391 N N . ASP A 1 187 ? 4.552 4.221 14.770 1.00 91.56 187 ASP A N 1
ATOM 1392 C CA . ASP A 1 187 ? 4.860 4.117 16.202 1.00 91.56 187 ASP A CA 1
ATOM 1393 C C . ASP A 1 187 ? 3.696 4.601 17.080 1.00 91.56 187 ASP A C 1
ATOM 1395 O O . ASP A 1 187 ? 3.474 4.062 18.165 1.00 91.56 187 ASP A O 1
ATOM 1399 N N . PHE A 1 188 ? 2.899 5.548 16.578 1.00 94.19 188 PHE A N 1
ATOM 1400 C CA . PHE A 1 188 ? 1.639 5.947 17.198 1.00 94.19 188 PHE A CA 1
ATOM 1401 C C . PHE A 1 188 ? 0.542 4.882 17.042 1.00 94.19 188 PHE A C 1
ATOM 1403 O O . PHE A 1 188 ? -0.096 4.514 18.025 1.00 94.19 188 PHE A O 1
ATOM 1410 N N . LEU A 1 189 ? 0.312 4.375 15.828 1.00 95.31 189 LEU A N 1
ATOM 1411 C CA . LEU A 1 189 ? -0.846 3.541 15.494 1.00 95.31 189 LEU A CA 1
ATOM 1412 C C . LEU A 1 189 ? -0.690 2.071 15.896 1.00 95.31 189 LEU A C 1
ATOM 1414 O O . LEU A 1 189 ? -1.666 1.464 16.323 1.00 95.31 189 LEU A O 1
ATOM 1418 N N . ASP A 1 190 ? 0.504 1.485 15.795 1.00 93.38 190 ASP A N 1
ATOM 1419 C CA . ASP A 1 190 ? 0.749 0.065 16.098 1.00 93.38 190 ASP A CA 1
ATOM 1420 C C . ASP A 1 190 ? 0.253 -0.358 17.501 1.00 93.38 190 ASP A C 1
ATOM 1422 O O . ASP A 1 190 ? -0.522 -1.317 17.586 1.00 93.38 190 ASP A O 1
ATOM 1426 N N . PRO A 1 191 ? 0.571 0.349 18.610 1.00 95.31 191 PRO A N 1
ATOM 1427 C CA . PRO A 1 191 ? 0.020 -0.006 19.920 1.00 95.31 191 PRO A CA 1
ATOM 1428 C C . PRO A 1 191 ? -1.502 0.186 20.006 1.00 95.31 191 PRO A C 1
ATOM 1430 O O . PRO A 1 191 ? -2.178 -0.641 20.621 1.00 95.31 191 PRO A O 1
ATOM 1433 N N . GLN A 1 192 ? -2.061 1.218 19.362 1.00 95.38 192 GLN A N 1
ATOM 1434 C CA . GLN A 1 192 ? -3.509 1.475 19.377 1.00 95.38 192 GLN A CA 1
ATOM 1435 C C . GLN A 1 192 ? -4.272 0.369 18.648 1.00 95.38 192 GLN A C 1
ATOM 1437 O O . GLN A 1 192 ? -5.237 -0.175 19.174 1.00 95.38 192 GLN A O 1
ATOM 1442 N N . LEU A 1 193 ? -3.794 -0.036 17.470 1.00 94.88 193 LEU A N 1
ATOM 1443 C CA . LEU A 1 193 ? -4.395 -1.099 16.667 1.00 94.88 193 LEU A CA 1
ATOM 1444 C C . LEU A 1 193 ? -4.248 -2.480 17.317 1.00 94.88 193 LEU A C 1
ATOM 1446 O O . LEU A 1 193 ? -5.068 -3.363 17.071 1.00 94.88 193 LEU A O 1
ATOM 1450 N N . ARG A 1 194 ? -3.226 -2.712 18.147 1.00 94.62 194 ARG A N 1
ATOM 1451 C CA . ARG A 1 194 ? -3.128 -3.949 18.943 1.00 94.62 194 ARG A CA 1
ATOM 1452 C C . ARG A 1 194 ? -4.127 -3.988 20.095 1.00 94.62 194 ARG A C 1
ATOM 1454 O O . ARG A 1 194 ? -4.638 -5.060 20.392 1.00 94.62 194 ARG A O 1
ATOM 1461 N N . ALA A 1 195 ? -4.396 -2.843 20.719 1.00 95.56 195 ALA A N 1
ATOM 1462 C CA . ALA A 1 195 ? -5.342 -2.718 21.828 1.00 95.56 195 ALA A CA 1
ATOM 1463 C C . ALA A 1 195 ? -6.800 -2.485 21.380 1.00 95.56 195 ALA A C 1
ATOM 1465 O O . ALA A 1 195 ? -7.713 -2.534 22.205 1.00 95.56 195 ALA A O 1
ATOM 1466 N N . ALA A 1 196 ? -7.022 -2.198 20.095 1.00 95.88 196 ALA A N 1
ATOM 1467 C CA . ALA A 1 196 ? -8.338 -1.936 19.535 1.00 95.88 196 ALA A CA 1
ATOM 1468 C C . ALA A 1 196 ? -9.241 -3.175 19.605 1.00 95.88 196 ALA A C 1
ATOM 1470 O O . ALA A 1 196 ? -8.823 -4.295 19.311 1.00 95.88 196 ALA A O 1
ATOM 1471 N N . LYS A 1 197 ? -10.507 -2.942 19.951 1.00 95.06 197 LYS A N 1
ATOM 1472 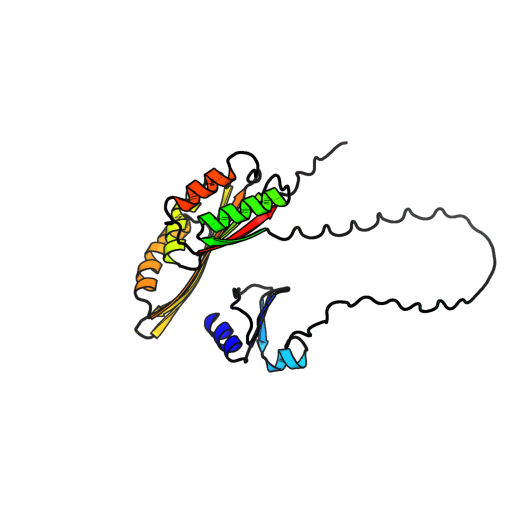C CA . LYS A 1 197 ? -11.576 -3.943 19.922 1.00 95.06 197 LYS A CA 1
ATOM 1473 C C . LYS A 1 197 ? -11.970 -4.287 18.487 1.00 95.06 197 LYS A C 1
ATOM 1475 O O . LYS A 1 197 ? -12.253 -5.442 18.191 1.00 95.06 197 LYS A O 1
ATOM 1480 N N . ASP A 1 198 ? -11.992 -3.283 17.618 1.00 91.69 198 ASP A N 1
ATOM 1481 C CA . ASP A 1 198 ? -12.258 -3.432 16.192 1.00 91.69 198 ASP A CA 1
ATOM 1482 C C . ASP A 1 198 ? -11.363 -2.472 15.402 1.00 91.69 198 ASP A C 1
ATOM 1484 O O . ASP A 1 198 ? -11.075 -1.362 15.853 1.00 91.69 198 ASP A O 1
ATOM 1488 N N . LYS A 1 199 ? -10.907 -2.894 14.225 1.00 92.94 199 LYS A N 1
ATOM 1489 C CA . LYS A 1 199 ? -10.000 -2.126 13.372 1.00 92.94 199 LYS A CA 1
ATOM 1490 C C . LYS A 1 199 ? -10.160 -2.511 11.913 1.00 92.94 199 LYS A C 1
ATOM 1492 O O . LYS A 1 199 ? -10.312 -3.680 11.574 1.00 92.94 199 LYS A O 1
ATOM 1497 N N . ASN A 1 200 ? -10.060 -1.510 11.056 1.00 88.94 200 ASN A N 1
ATOM 1498 C CA . ASN A 1 200 ? -9.999 -1.683 9.618 1.00 88.94 200 ASN A CA 1
ATOM 1499 C C . ASN A 1 200 ? -9.025 -0.640 9.081 1.00 88.94 200 ASN A C 1
ATOM 1501 O O . ASN A 1 200 ? -9.369 0.537 9.012 1.00 88.94 200 ASN A O 1
ATOM 1505 N N . VAL A 1 201 ? -7.798 -1.059 8.787 1.00 90.44 201 VAL A N 1
ATOM 1506 C CA . VAL A 1 201 ? -6.732 -0.172 8.323 1.00 90.44 201 VAL A CA 1
ATOM 1507 C C . VAL A 1 201 ? -6.085 -0.792 7.103 1.00 90.44 201 VAL A C 1
ATOM 1509 O O . VAL A 1 201 ? -5.693 -1.955 7.119 1.00 90.44 201 VAL A O 1
ATOM 1512 N N . GLU A 1 202 ? -5.955 0.023 6.070 1.00 90.38 202 GLU A N 1
ATOM 1513 C CA . GLU A 1 202 ? -5.341 -0.314 4.802 1.00 90.38 202 GLU A CA 1
ATOM 1514 C C . GLU A 1 202 ? -4.090 0.537 4.597 1.00 90.38 202 GLU A C 1
ATOM 1516 O O . GLU A 1 202 ? -4.071 1.735 4.901 1.00 90.38 202 GLU A O 1
ATOM 1521 N N . VAL A 1 203 ? -3.051 -0.086 4.042 1.00 94.56 203 VAL A N 1
ATOM 1522 C CA . VAL A 1 203 ? -1.826 0.606 3.641 1.00 94.56 203 VAL A CA 1
ATOM 1523 C C . VAL A 1 203 ? -1.590 0.357 2.159 1.00 94.56 203 VAL A C 1
ATOM 1525 O O . VAL A 1 203 ? -1.445 -0.786 1.729 1.00 94.56 203 VAL A O 1
ATOM 1528 N N . ARG A 1 204 ? -1.530 1.429 1.374 1.00 96.12 204 ARG A N 1
ATOM 1529 C CA . ARG A 1 204 ? -1.231 1.397 -0.058 1.00 96.12 204 ARG A CA 1
ATOM 1530 C C . ARG A 1 204 ? 0.112 2.059 -0.314 1.00 96.12 204 ARG A C 1
ATOM 1532 O O . ARG A 1 204 ? 0.342 3.175 0.133 1.00 96.12 204 ARG A O 1
ATOM 1539 N N . PHE A 1 205 ? 0.962 1.391 -1.077 1.00 96.44 205 PHE A N 1
ATOM 1540 C CA . PHE A 1 205 ? 2.224 1.915 -1.580 1.00 96.44 205 PHE A CA 1
ATOM 1541 C C . PHE A 1 205 ? 2.134 2.108 -3.083 1.00 96.44 205 PHE A C 1
ATOM 1543 O O . PHE A 1 205 ? 1.693 1.197 -3.777 1.00 96.44 205 PHE A O 1
ATOM 1550 N N . ASP A 1 206 ? 2.611 3.240 -3.582 1.00 95.88 206 ASP A N 1
ATOM 1551 C CA . ASP A 1 206 ? 2.781 3.493 -5.009 1.00 95.88 206 ASP A CA 1
ATOM 1552 C C . ASP A 1 206 ? 4.268 3.739 -5.286 1.00 95.88 206 ASP A C 1
ATOM 1554 O O . ASP A 1 206 ? 4.884 4.627 -4.686 1.00 95.88 206 ASP A O 1
ATOM 1558 N N . LEU A 1 207 ? 4.846 2.926 -6.172 1.00 96.62 207 LEU A N 1
ATOM 1559 C CA . LEU A 1 207 ? 6.234 3.025 -6.617 1.00 96.62 207 LEU A CA 1
ATOM 1560 C C . LEU A 1 207 ? 6.261 3.441 -8.089 1.00 96.62 207 LEU A C 1
ATOM 1562 O O . LEU A 1 207 ? 5.836 2.670 -8.949 1.00 96.62 207 LEU A O 1
ATOM 1566 N N . GLY A 1 208 ? 6.757 4.644 -8.370 1.00 94.56 208 GLY A N 1
ATOM 1567 C CA . GLY A 1 208 ? 6.965 5.164 -9.721 1.00 94.56 208 GLY A CA 1
ATOM 1568 C C . GLY A 1 208 ? 8.397 4.940 -10.204 1.00 94.56 208 GLY A C 1
ATOM 1569 O O . GLY A 1 208 ? 9.350 5.133 -9.447 1.00 94.56 208 GLY A O 1
ATOM 1570 N N . PHE A 1 209 ? 8.526 4.534 -11.467 1.00 94.50 209 PHE A N 1
ATOM 1571 C CA . PHE A 1 209 ? 9.783 4.238 -12.150 1.00 94.50 209 PHE A CA 1
ATOM 1572 C C . PHE A 1 209 ? 9.926 5.167 -13.361 1.00 94.50 209 PHE A C 1
ATOM 1574 O O . PHE A 1 209 ? 9.315 4.919 -14.402 1.00 94.50 209 PHE A O 1
ATOM 1581 N N . ALA A 1 210 ? 10.742 6.215 -13.258 1.00 87.19 210 ALA A N 1
ATOM 1582 C CA . ALA A 1 210 ? 10.874 7.254 -14.283 1.00 87.19 210 ALA A CA 1
ATOM 1583 C C . ALA A 1 210 ? 11.347 6.688 -15.634 1.00 87.19 210 ALA A C 1
ATOM 1585 O O . ALA A 1 210 ? 10.797 7.013 -16.682 1.00 87.19 210 ALA A O 1
ATOM 1586 N N . ALA A 1 211 ? 12.328 5.780 -15.611 1.00 87.00 211 ALA A N 1
ATOM 1587 C CA . ALA A 1 211 ? 12.790 5.058 -16.802 1.00 87.00 211 ALA A CA 1
ATOM 1588 C C . ALA A 1 211 ? 11.997 3.763 -17.082 1.00 87.00 211 ALA A C 1
ATOM 1590 O O . ALA A 1 211 ? 12.356 2.992 -17.979 1.00 87.00 211 ALA A O 1
ATOM 1591 N N . GLY A 1 212 ? 10.958 3.490 -16.290 1.00 91.31 212 GLY A N 1
ATOM 1592 C CA . GLY A 1 212 ? 10.209 2.241 -16.266 1.00 91.31 212 GLY A CA 1
ATOM 1593 C C . GLY A 1 212 ? 11.006 1.057 -15.703 1.00 91.31 212 GLY A C 1
ATOM 1594 O O . GLY A 1 212 ? 12.192 0.878 -15.984 1.00 91.31 212 GLY A O 1
ATOM 1595 N N . LEU A 1 213 ? 10.338 0.197 -14.936 1.00 94.06 213 LEU A N 1
ATOM 1596 C CA . LEU A 1 213 ? 10.882 -1.063 -14.438 1.00 94.06 213 LEU A CA 1
ATOM 1597 C C . LEU A 1 213 ? 11.008 -2.069 -15.597 1.00 94.06 213 LEU A C 1
ATOM 1599 O O . LEU A 1 213 ? 9.977 -2.474 -16.137 1.00 94.06 213 LEU A O 1
ATOM 16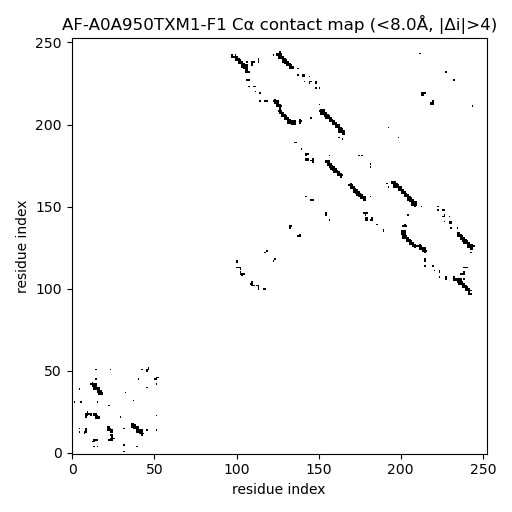03 N N . PRO A 1 214 ? 12.222 -2.508 -15.983 1.00 94.62 214 PRO A N 1
ATOM 1604 C CA . PRO A 1 214 ? 12.398 -3.446 -17.091 1.00 94.62 214 PRO A CA 1
ATOM 1605 C C . PRO A 1 214 ? 11.836 -4.833 -16.766 1.00 94.62 214 PRO A C 1
ATOM 1607 O O . PRO A 1 214 ? 12.153 -5.401 -15.719 1.00 94.62 214 PRO A O 1
ATOM 1610 N N . MET A 1 215 ? 11.055 -5.402 -17.689 1.00 94.44 215 MET A N 1
ATOM 1611 C CA . MET A 1 215 ? 10.541 -6.777 -17.586 1.00 94.44 215 MET A CA 1
ATOM 1612 C C . MET A 1 215 ? 11.546 -7.828 -18.065 1.00 94.44 215 MET A C 1
ATOM 1614 O O . MET A 1 215 ? 11.446 -8.999 -17.685 1.00 94.44 215 MET A O 1
ATOM 1618 N N . ALA A 1 216 ? 12.526 -7.411 -18.869 1.00 91.56 216 ALA A N 1
ATOM 1619 C CA . ALA A 1 216 ? 13.679 -8.216 -19.244 1.00 91.56 216 ALA A CA 1
ATOM 1620 C C . ALA A 1 216 ? 14.793 -8.138 -18.184 1.00 91.56 216 ALA A C 1
ATOM 1622 O O . ALA A 1 216 ? 14.936 -7.147 -17.465 1.00 91.56 216 ALA A O 1
ATOM 1623 N N . GLY A 1 217 ? 15.628 -9.176 -18.127 1.00 92.19 217 GLY A N 1
ATOM 1624 C CA . GLY A 1 217 ? 16.704 -9.271 -17.141 1.00 92.19 217 GLY A CA 1
ATOM 1625 C C . GLY A 1 217 ? 16.179 -9.598 -15.742 1.00 92.19 217 GLY A C 1
ATOM 1626 O O . GLY A 1 217 ? 15.200 -10.319 -15.612 1.00 92.19 217 GLY A O 1
ATOM 1627 N N . ALA A 1 218 ? 16.861 -9.089 -14.710 1.00 94.12 218 ALA A N 1
ATOM 1628 C CA . ALA A 1 218 ? 16.617 -9.444 -13.305 1.00 94.12 218 ALA A CA 1
ATOM 1629 C C . ALA A 1 218 ? 16.044 -8.291 -12.454 1.00 94.12 218 ALA A C 1
ATOM 1631 O O . ALA A 1 218 ? 16.074 -8.355 -11.226 1.00 94.12 218 ALA A O 1
ATOM 1632 N N . SER A 1 219 ? 15.616 -7.183 -13.067 1.00 94.62 219 SER A N 1
ATOM 1633 C CA . SER A 1 219 ? 15.191 -5.982 -12.327 1.00 94.62 219 SER A CA 1
ATOM 1634 C C . SER A 1 219 ? 13.915 -6.219 -11.515 1.00 94.62 219 SER A C 1
ATOM 1636 O O . SER A 1 219 ? 13.862 -5.852 -10.341 1.00 94.62 219 SER A O 1
ATOM 1638 N N . ALA A 1 220 ? 12.915 -6.872 -12.111 1.00 95.06 220 ALA A N 1
ATOM 1639 C CA . ALA A 1 220 ? 11.660 -7.222 -11.445 1.00 95.06 220 ALA A CA 1
ATOM 1640 C C . ALA A 1 220 ? 11.873 -8.241 -10.305 1.00 95.06 220 ALA A C 1
ATOM 1642 O O . ALA A 1 220 ? 11.308 -8.117 -9.214 1.00 95.06 220 ALA A O 1
ATOM 1643 N N . GLU A 1 221 ? 12.761 -9.212 -10.518 1.00 96.06 221 GLU A N 1
ATOM 1644 C CA . GLU A 1 221 ? 13.155 -10.207 -9.521 1.00 96.06 221 GLU A CA 1
ATOM 1645 C C . GLU A 1 221 ? 13.879 -9.547 -8.342 1.00 96.06 221 GLU A C 1
ATOM 1647 O O . GLU A 1 221 ? 13.506 -9.781 -7.195 1.00 96.06 221 GLU A O 1
ATOM 1652 N N . LYS A 1 222 ? 14.832 -8.641 -8.602 1.00 95.50 222 LYS A N 1
ATOM 1653 C CA . LYS A 1 222 ? 15.523 -7.872 -7.552 1.00 95.50 222 LYS A CA 1
ATOM 1654 C C . LYS A 1 222 ? 14.566 -7.007 -6.737 1.00 95.50 222 LYS A C 1
ATOM 1656 O O . LYS A 1 222 ? 14.703 -6.928 -5.518 1.00 95.50 222 LYS A O 1
ATOM 1661 N N . LEU A 1 223 ? 13.585 -6.377 -7.389 1.00 94.75 223 LEU A N 1
ATOM 1662 C CA . LEU A 1 223 ? 12.539 -5.633 -6.688 1.00 94.75 223 LEU A CA 1
ATOM 1663 C C . LEU A 1 223 ? 11.726 -6.565 -5.779 1.00 94.75 223 LEU A C 1
ATOM 1665 O O . LEU A 1 223 ? 11.481 -6.238 -4.619 1.00 94.75 223 LEU A O 1
ATOM 1669 N N . THR A 1 224 ? 11.369 -7.751 -6.276 1.00 94.38 224 THR A N 1
ATOM 1670 C CA . THR A 1 224 ? 10.659 -8.775 -5.496 1.00 94.38 224 THR A CA 1
ATOM 1671 C C . THR A 1 224 ? 11.474 -9.216 -4.285 1.00 94.38 224 THR A C 1
ATOM 1673 O O . THR A 1 224 ? 10.959 -9.235 -3.168 1.00 94.38 224 THR A O 1
ATOM 1676 N N . GLU A 1 225 ? 12.754 -9.538 -4.469 1.00 93.06 225 GLU A N 1
ATOM 1677 C CA . GLU A 1 225 ? 13.671 -9.902 -3.384 1.00 93.06 225 GLU A CA 1
ATOM 1678 C C . GLU A 1 225 ? 13.776 -8.797 -2.333 1.00 93.06 225 GLU A C 1
ATOM 1680 O O . GLU A 1 225 ? 13.698 -9.072 -1.136 1.00 93.06 225 GLU A O 1
ATOM 1685 N N . GLN A 1 226 ? 13.896 -7.542 -2.771 1.00 92.81 226 GLN A N 1
ATOM 1686 C CA . GLN A 1 226 ? 13.972 -6.403 -1.871 1.00 92.81 226 GLN A CA 1
ATOM 1687 C C . GLN A 1 226 ? 12.685 -6.236 -1.051 1.00 92.81 226 GLN A C 1
ATOM 1689 O O . GLN A 1 226 ? 12.757 -6.153 0.176 1.00 92.81 226 GLN A O 1
ATOM 1694 N N . LEU A 1 227 ? 11.520 -6.220 -1.706 1.00 91.38 227 LEU A N 1
ATOM 1695 C CA . LEU A 1 227 ? 10.221 -6.007 -1.057 1.00 91.38 227 LEU A CA 1
ATOM 1696 C C . LEU A 1 227 ? 9.849 -7.139 -0.086 1.00 91.38 227 LEU A C 1
ATOM 1698 O O . LEU A 1 227 ? 9.193 -6.907 0.926 1.00 91.38 227 LEU A O 1
ATOM 1702 N N . THR A 1 228 ? 10.316 -8.359 -0.352 1.00 89.44 228 THR A N 1
ATOM 1703 C CA . THR A 1 228 ? 9.990 -9.559 0.439 1.00 89.44 228 THR A CA 1
ATOM 1704 C C . THR A 1 228 ? 11.014 -9.889 1.527 1.00 89.44 228 THR A C 1
ATOM 1706 O O . THR A 1 228 ? 10.852 -10.874 2.244 1.00 89.44 228 THR A O 1
ATOM 1709 N N . ARG A 1 229 ? 12.078 -9.088 1.677 1.00 83.38 229 ARG A N 1
ATOM 1710 C CA . ARG A 1 229 ? 13.149 -9.355 2.651 1.00 83.38 229 ARG A CA 1
ATOM 1711 C C . ARG A 1 229 ? 12.703 -9.197 4.107 1.00 83.38 229 ARG A C 1
ATOM 1713 O O . ARG A 1 229 ? 13.199 -9.917 4.968 1.00 83.38 229 ARG A O 1
ATOM 1720 N N . PHE A 1 230 ? 11.805 -8.250 4.379 1.00 67.44 230 PHE A N 1
ATOM 1721 C CA . PHE A 1 230 ? 11.372 -7.907 5.744 1.00 67.44 230 PHE A CA 1
ATOM 1722 C C . PHE A 1 230 ? 9.864 -8.048 5.963 1.00 67.44 230 PHE A C 1
ATOM 1724 O O . PHE A 1 230 ? 9.426 -8.248 7.095 1.00 67.44 230 PHE A O 1
ATOM 1731 N N . ALA A 1 231 ? 9.071 -8.009 4.892 1.00 63.12 231 ALA A N 1
ATOM 1732 C CA . ALA A 1 231 ? 7.738 -8.579 4.912 1.00 63.12 231 ALA A CA 1
ATOM 1733 C C . ALA A 1 231 ? 7.917 -10.092 4.785 1.00 63.12 231 ALA A C 1
ATOM 1735 O O . ALA A 1 231 ? 8.124 -10.597 3.682 1.00 63.12 231 ALA A O 1
ATOM 1736 N N . THR A 1 232 ? 7.908 -10.810 5.916 1.00 57.03 232 THR A N 1
ATOM 1737 C CA . THR A 1 232 ? 7.716 -12.269 5.932 1.00 57.03 232 THR A CA 1
ATOM 1738 C C . THR A 1 232 ? 6.641 -12.570 4.906 1.00 57.03 232 THR A C 1
ATOM 1740 O O . THR A 1 232 ? 5.550 -12.029 5.067 1.00 57.03 232 THR A O 1
ATOM 1743 N N . GLY A 1 233 ? 6.977 -13.283 3.825 1.00 55.25 233 GLY A N 1
ATOM 1744 C CA . GLY A 1 233 ? 6.136 -13.484 2.641 1.00 55.25 233 GLY A CA 1
ATOM 1745 C C . GLY A 1 233 ? 4.823 -14.196 2.965 1.00 55.25 233 GLY A C 1
ATOM 1746 O O . GLY A 1 233 ? 4.629 -15.336 2.590 1.00 55.25 233 GLY A O 1
ATOM 1747 N N . ALA A 1 234 ? 3.955 -13.509 3.684 1.00 64.12 234 ALA A N 1
ATOM 1748 C CA . ALA A 1 234 ? 2.667 -13.895 4.230 1.00 64.12 234 ALA A CA 1
ATOM 1749 C C . ALA A 1 234 ? 1.706 -12.697 4.173 1.00 64.12 234 ALA A C 1
ATOM 1751 O O . ALA A 1 234 ? 0.499 -12.898 4.233 1.00 64.12 234 ALA A O 1
ATOM 1752 N N . ALA A 1 235 ? 2.233 -11.472 4.005 1.00 76.94 235 ALA A N 1
ATOM 1753 C CA . ALA A 1 235 ? 1.437 -10.285 3.738 1.00 76.94 235 ALA A CA 1
ATOM 1754 C C . ALA A 1 235 ? 0.588 -10.523 2.490 1.00 76.94 235 ALA A C 1
ATOM 1756 O O . ALA A 1 235 ? 1.126 -10.638 1.384 1.00 76.94 235 ALA A O 1
ATOM 1757 N N . TYR A 1 236 ? -0.723 -10.631 2.690 1.00 77.50 236 TYR A N 1
ATOM 1758 C CA . TYR A 1 236 ? -1.672 -10.689 1.593 1.00 77.50 236 TYR A CA 1
ATOM 1759 C C . TYR A 1 236 ? -1.788 -9.291 0.999 1.00 77.50 236 TYR A C 1
ATOM 1761 O O . TYR A 1 236 ? -1.987 -8.311 1.727 1.00 77.50 236 TYR A O 1
ATOM 1769 N N . VAL A 1 237 ? -1.620 -9.203 -0.314 1.00 84.75 237 VAL A N 1
ATOM 1770 C CA . VAL A 1 237 ? -1.632 -7.942 -1.038 1.00 84.75 237 VAL A CA 1
ATOM 1771 C C . VAL A 1 237 ? -2.421 -8.055 -2.323 1.00 84.75 237 VAL A C 1
ATOM 1773 O O . VAL A 1 237 ? -2.521 -9.126 -2.920 1.00 84.75 237 VAL A O 1
ATOM 1776 N N . GLU A 1 238 ? -2.888 -6.900 -2.759 1.00 77.50 238 GLU A N 1
ATOM 1777 C CA . GLU A 1 238 ? -3.295 -6.637 -4.128 1.00 77.50 238 GLU A CA 1
ATOM 1778 C C . GLU A 1 238 ? -2.169 -5.826 -4.782 1.00 77.50 238 GLU A C 1
ATOM 1780 O O . GLU A 1 238 ? -1.810 -4.741 -4.311 1.00 77.50 238 GLU A O 1
ATOM 1785 N N . ALA A 1 239 ? -1.574 -6.368 -5.843 1.00 77.62 239 ALA A N 1
ATOM 1786 C CA . ALA A 1 239 ? -0.547 -5.693 -6.622 1.00 77.62 239 ALA A CA 1
ATOM 1787 C C . ALA A 1 239 ? -1.110 -5.290 -7.983 1.00 77.62 239 ALA A C 1
ATOM 1789 O O . ALA A 1 239 ? -1.701 -6.120 -8.681 1.00 77.62 239 ALA A O 1
ATOM 1790 N N . THR A 1 240 ? -0.901 -4.033 -8.373 1.00 74.38 240 THR A N 1
ATOM 1791 C CA . THR A 1 240 ? -1.259 -3.547 -9.709 1.00 74.38 240 THR A CA 1
ATOM 1792 C C . THR A 1 240 ? -0.089 -2.849 -10.380 1.00 74.38 240 THR A C 1
ATOM 1794 O O . THR A 1 240 ? 0.791 -2.315 -9.709 1.00 74.38 240 THR A O 1
ATOM 1797 N N . ALA A 1 241 ? -0.041 -2.889 -11.711 1.00 79.88 241 ALA A N 1
ATOM 1798 C CA . ALA A 1 241 ? 0.979 -2.174 -12.468 1.00 79.88 241 ALA A CA 1
ATOM 1799 C C . ALA A 1 241 ? 0.444 -1.570 -13.762 1.00 79.88 241 ALA A C 1
ATOM 1801 O O . ALA A 1 241 ? -0.412 -2.151 -14.439 1.00 79.88 241 ALA A O 1
ATOM 1802 N N . THR A 1 242 ? 1.004 -0.418 -14.121 1.00 82.06 242 THR A N 1
ATOM 1803 C CA . THR A 1 242 ? 0.723 0.291 -15.371 1.00 82.06 242 THR A CA 1
ATOM 1804 C C . THR A 1 242 ? 1.944 0.285 -16.283 1.00 82.06 242 THR A C 1
ATOM 1806 O O . THR A 1 242 ? 3.093 0.228 -15.838 1.00 82.06 242 THR A O 1
ATOM 1809 N N . VAL A 1 243 ? 1.692 0.302 -17.589 1.00 80.81 243 VAL A N 1
ATOM 1810 C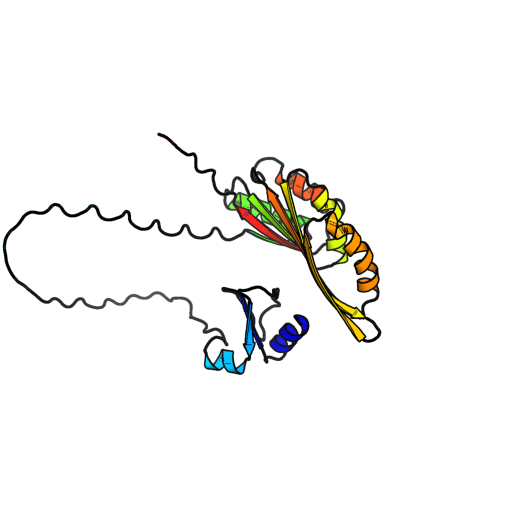 CA . VAL A 1 243 ? 2.740 0.267 -18.615 1.00 80.81 243 VAL A CA 1
ATOM 1811 C C . VAL A 1 243 ? 3.403 1.635 -18.708 1.00 80.81 243 VAL A C 1
ATOM 1813 O O . VAL A 1 243 ? 2.719 2.652 -18.614 1.00 80.81 243 VAL A O 1
ATOM 1816 N N . ALA A 1 244 ? 4.723 1.663 -18.889 1.00 73.12 244 ALA A N 1
ATOM 1817 C CA . ALA A 1 244 ? 5.398 2.904 -19.246 1.00 73.12 244 ALA A CA 1
ATOM 1818 C C . ALA A 1 244 ? 5.001 3.304 -20.668 1.00 73.12 244 ALA A C 1
ATOM 1820 O O . ALA A 1 244 ? 5.075 2.481 -21.580 1.00 73.12 244 ALA A O 1
ATOM 1821 N N . GLU A 1 245 ? 4.559 4.547 -20.851 1.00 64.62 245 GLU A N 1
ATOM 1822 C CA . GLU A 1 245 ? 4.277 5.064 -22.187 1.00 64.62 245 GLU A CA 1
ATOM 1823 C C . GLU A 1 245 ? 5.547 4.916 -23.042 1.00 64.62 245 GLU A C 1
ATOM 1825 O O . GLU A 1 245 ? 6.643 5.227 -22.556 1.00 64.62 245 GLU A O 1
ATOM 1830 N N . PRO A 1 246 ? 5.459 4.374 -24.271 1.00 53.00 246 PRO A N 1
ATOM 1831 C CA . PRO A 1 246 ? 6.614 4.363 -25.149 1.00 53.00 246 PRO A CA 1
ATOM 1832 C C . PRO A 1 246 ? 7.036 5.814 -25.337 1.00 53.00 246 PRO A C 1
ATOM 1834 O O . PRO A 1 246 ? 6.214 6.640 -25.730 1.00 53.00 246 PRO A O 1
ATOM 1837 N N . ALA A 1 247 ? 8.298 6.125 -25.026 1.00 46.12 247 ALA A N 1
ATOM 1838 C CA . ALA A 1 247 ? 8.852 7.437 -25.309 1.00 46.12 247 ALA A CA 1
ATOM 1839 C C . ALA A 1 247 ? 8.545 7.743 -26.775 1.00 46.12 247 ALA A C 1
ATOM 1841 O O . ALA A 1 247 ? 9.026 7.039 -27.668 1.00 46.12 247 ALA A O 1
ATOM 1842 N N . VAL A 1 248 ? 7.681 8.732 -27.010 1.00 41.72 248 VAL A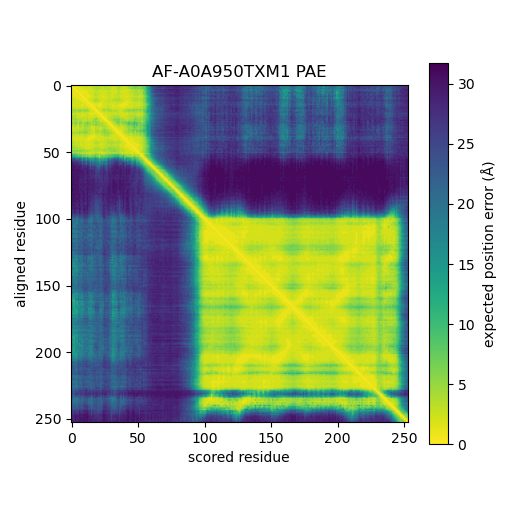 N 1
ATOM 1843 C CA . VAL A 1 248 ? 7.422 9.229 -28.351 1.00 41.72 248 VAL A CA 1
ATOM 1844 C C . VAL A 1 248 ? 8.774 9.757 -28.801 1.00 41.72 248 VAL A C 1
ATOM 1846 O O . VAL A 1 248 ? 9.233 10.786 -28.312 1.00 41.72 248 VAL A O 1
ATOM 1849 N N . MET A 1 249 ? 9.480 8.991 -29.636 1.00 44.03 249 MET A N 1
ATOM 1850 C CA . MET A 1 249 ? 10.615 9.536 -30.357 1.00 44.03 249 MET A CA 1
ATOM 1851 C C . MET A 1 249 ? 10.031 10.664 -31.189 1.00 44.03 249 MET A C 1
ATOM 1853 O O . MET A 1 249 ? 9.331 10.415 -32.170 1.00 44.03 249 MET A O 1
ATOM 1857 N N . GLU A 1 250 ? 10.270 11.889 -30.736 1.00 41.75 250 GLU A N 1
ATOM 1858 C CA . GLU A 1 250 ? 10.126 13.103 -31.515 1.00 41.75 250 GLU A CA 1
ATOM 1859 C C . GLU A 1 250 ? 11.059 12.954 -32.721 1.00 41.75 250 GLU A C 1
ATOM 1861 O O . GLU A 1 250 ? 12.251 13.254 -32.689 1.00 41.75 250 GLU A O 1
ATOM 1866 N N . ALA A 1 251 ? 10.526 12.321 -33.761 1.00 40.72 251 ALA A N 1
ATOM 1867 C CA . ALA A 1 251 ? 11.150 12.227 -35.055 1.00 40.72 251 ALA A CA 1
ATOM 1868 C C . ALA A 1 251 ? 10.839 13.529 -35.794 1.00 40.72 251 ALA A C 1
ATOM 1870 O O . ALA A 1 251 ? 9.732 13.683 -36.295 1.00 40.72 251 ALA A O 1
ATOM 1871 N N . ALA A 1 252 ? 11.861 14.386 -35.851 1.00 39.50 252 ALA A N 1
ATOM 1872 C CA . ALA A 1 252 ? 12.127 15.415 -36.859 1.00 39.50 252 ALA A CA 1
ATOM 1873 C C . ALA A 1 252 ? 11.089 16.545 -37.038 1.00 39.50 252 ALA A C 1
ATOM 1875 O O . ALA A 1 252 ? 9.935 16.307 -37.376 1.00 39.50 252 ALA A O 1
ATOM 1876 N N . GLU A 1 253 ? 11.555 17.796 -36.987 1.00 38.47 253 GLU A N 1
ATOM 1877 C CA . GLU A 1 253 ? 12.176 18.443 -38.161 1.00 38.47 253 GLU A CA 1
ATOM 1878 C C . GLU A 1 253 ? 13.186 19.523 -37.747 1.00 38.47 253 GLU A C 1
ATOM 1880 O O . GLU A 1 253 ? 12.892 20.281 -36.795 1.00 38.47 253 GLU A O 1
#

pLDDT: mean 77.74, std 20.97, range [26.38, 97.38]

Foldseek 3Di:
DVVVLVVCQCVQQKWKDAPPDTRHHPDDDDDQDDDPRIDIDTNVVCVVVVVPDDDPPDDDDDDDDDDDDDDDYDDDDDDDDDDDPDPDDDPDPPDPAPPKQKAWDQLLVRLVSSLVVCVVVVFFFFFKKKKKFFDVVLLLQLLVLQLPPPQFPDKKKWKWWKFAAPVGDIDTDIDIDHSVVCNVVCVVVVVVVVRTPDIGMMMMMMTGGPVGQGSPDCRSVVSSCSSCVRSVRHGIIMMITHGDDPPPPPDDD

Mean predicted aligned error: 16.32 Å

Secondary structure (DSSP, 8-state):
-HHHHHHHHHTTSEEEEETTEEE-TTSPPPP---STTEEEEEHHHHHHTT-SS---------------PPP-----------PPPPPPPPPPPPPPP-PPEEEEEEHHHHHHHHHHHHHHTT--EEEEEEEEESSHHHHHHHHHHHHT-TT-SEEEEEEEEEEE-TTS-EEEEEEEE-TTTTHHHHHHHHHHHHH-SEEEEEEEEEEEEEEEEESSTTHHHHHHHHHTTTS-TT-EEEEEEEEPPP-------

Radius of gyration: 25.77 Å; Cα contacts (8 Å, |Δi|>4): 375; chains: 1; bounding box: 53×42×88 Å